Protein AF-A0A9P0NZU6-F1 (afdb_monomer)

pLDDT: mean 74.55, std 19.95, range [34.19, 94.5]

Nearest PDB structures (foldseek):
  3wkt-assembly2_D  TM=2.109E-01  e=1.515E+00  Rattus norvegicus
  2q5t-assembly1_A  TM=2.692E-01  e=4.542E+00  Vibrio cholerae
  1ni6-assembly3_C  TM=1.864E-01  e=2.495E+00  Homo sapiens
  5xah-assembly1_A  TM=1.839E-01  e=9.138E+00  Homo sapiens

Secondary structure (DSSP, 8-state):
--------------PPP--HHHHHHHHHHHHHHHHHHSHHHHT---HHHHHHHHHHHHHHHHHHHHSPPPPHHHHHHHHHSTTS---HHHHHHHHHHHHHHHHHHHHHHHHHHHHHHHHHH--TT--SSSSSTTHHHHS-TTSHHHHHHHHHHHHHTT--HHHHHHHHHHHHHHHHHHHHHHHHHTT-------------S---HHHHHHHHHHHT-----

Radius of gyration: 20.52 Å; Cα contacts (8 Å, |Δi|>4): 138; chains: 1; bounding box: 82×53×43 Å

Sequence (221 aa):
MAANKEVRTPKKPQAETITPHKLSVTILIRNYCMYRESDEYKNIEDKALCCKHRRDMCVLILRLLQSPDLSLSKLQDLLTSSKYVIPSEVVESLDKDLHDLYSGGIGFLLDIVESLEKIMAVPDSSLNESKSLMIGSVFAKTSIVGHYIRRFAVYFDKLTFSEMTAVYENFQKYYEQWQKNFIKHGKTQEKDMDVWADNKETWSRRQAELFIATQDHPVTN

InterPro domains:
  IPR037679 Anaphase-promoting complex subunit 5 [PTHR12830] (1-215)
  IPR048968 Anaphase-promoting complex subunit 5, N-terminal domain [PF21371] (18-180)

Organism: Acanthoscelides obtectus (NCBI:txid200917)

Foldseek 3Di:
DDDDDPPPDPPDPPAQADALQNLLLLLLLLLVLVVCLDPVVVPPPPPVLNVQQLVLVVVLSVCSVQDFRDFVVVVLCSQPDPSGSHDPSSSVSSVVLLVCCLVVDLVSVVVSLVSLVVLLVLDPPVPPDDRRPRSCPSAVCPRPVVVSSVSVSVSQVPDDPVSSVVNSVSNNVSVVVVVVVVVVCVPDDDDDPDCPPDDDPTGGPSNVVVVVVVVVDDDDD

Mean predicted aligned error: 13.18 Å

Solvent-accessible surface area (backbone atoms only — not comparable to full-atom values): 13395 Å² total; per-residue (Å²): 140,83,85,82,78,80,80,78,73,79,79,71,79,80,74,81,78,78,42,50,44,57,50,52,53,50,49,41,52,50,39,46,54,54,44,64,71,33,68,71,55,70,64,52,81,55,60,67,58,54,51,44,34,53,51,35,47,52,53,49,51,54,47,60,74,60,45,64,72,56,55,60,56,61,51,49,50,56,60,70,31,93,88,38,59,60,63,64,67,42,54,53,50,36,57,47,51,54,50,47,35,67,73,54,39,71,63,41,52,51,53,53,51,54,52,51,51,57,66,66,64,63,67,83,81,51,80,67,78,98,77,55,70,58,68,57,57,77,39,38,73,85,32,74,65,29,44,47,54,53,48,51,52,60,49,56,75,67,47,48,72,70,54,48,51,50,39,49,54,49,30,47,54,49,51,52,51,33,55,56,48,54,68,56,50,79,74,61,85,88,75,89,90,84,79,90,83,82,80,93,84,60,68,52,70,68,41,48,51,50,50,51,62,62,63,73,64,72,80,93,123

Structure (mmCIF, N/CA/C/O backbone):
data_AF-A0A9P0NZU6-F1
#
_entry.id   AF-A0A9P0NZU6-F1
#
loop_
_atom_site.group_PDB
_atom_site.id
_atom_site.type_symbol
_atom_site.label_atom_id
_atom_site.label_alt_id
_atom_site.label_comp_id
_atom_site.label_asym_id
_atom_site.label_entity_id
_atom_site.label_seq_id
_atom_site.pdbx_PDB_ins_code
_atom_site.Cartn_x
_atom_site.Cartn_y
_atom_site.Cartn_z
_atom_site.occupancy
_atom_site.B_iso_or_equiv
_atom_site.auth_seq_id
_atom_site.auth_comp_id
_atom_site.auth_asym_id
_atom_site.auth_atom_id
_atom_site.pdbx_PDB_model_num
ATOM 1 N N . MET A 1 1 ? -60.846 -4.820 1.134 1.00 37.56 1 MET A N 1
ATOM 2 C CA . MET A 1 1 ? -59.743 -5.252 0.248 1.00 37.56 1 MET A CA 1
ATOM 3 C C . MET A 1 1 ? -58.605 -4.255 0.406 1.00 37.56 1 MET A C 1
ATOM 5 O O . MET A 1 1 ? -58.711 -3.155 -0.113 1.00 37.56 1 MET A O 1
ATOM 9 N N . ALA A 1 2 ? -57.593 -4.574 1.214 1.00 34.19 2 ALA A N 1
ATOM 10 C CA . ALA A 1 2 ? -56.461 -3.683 1.474 1.00 34.19 2 ALA A CA 1
ATOM 11 C C . ALA A 1 2 ? -55.226 -4.197 0.722 1.00 34.19 2 ALA A C 1
ATOM 13 O O . ALA A 1 2 ? -54.834 -5.350 0.884 1.00 34.19 2 ALA A O 1
ATOM 14 N N . ALA A 1 3 ? -54.663 -3.339 -0.129 1.00 40.31 3 ALA A N 1
ATOM 15 C CA . ALA A 1 3 ? -53.458 -3.592 -0.903 1.00 40.31 3 ALA A CA 1
ATOM 16 C C . ALA A 1 3 ? -52.225 -3.541 0.010 1.00 40.31 3 ALA A C 1
ATOM 18 O O . ALA A 1 3 ? -51.945 -2.511 0.624 1.00 40.31 3 ALA A O 1
ATOM 19 N N . ASN A 1 4 ? -51.484 -4.646 0.085 1.00 37.56 4 ASN A N 1
ATOM 20 C CA . ASN A 1 4 ? -50.236 -4.720 0.831 1.00 37.56 4 ASN A CA 1
ATOM 21 C C . ASN A 1 4 ? -49.103 -4.187 -0.063 1.00 37.56 4 ASN A C 1
ATOM 23 O O . ASN A 1 4 ? -48.705 -4.836 -1.029 1.00 37.56 4 ASN A O 1
ATOM 27 N N . LYS A 1 5 ? -48.628 -2.966 0.210 1.00 41.22 5 LYS A N 1
ATOM 28 C CA . LYS A 1 5 ? -47.421 -2.414 -0.418 1.00 41.22 5 LYS A CA 1
ATOM 29 C C . LYS A 1 5 ? -46.208 -3.095 0.208 1.00 41.22 5 LYS A C 1
ATOM 31 O O . LYS A 1 5 ? -45.837 -2.777 1.334 1.00 41.22 5 LYS A O 1
ATOM 36 N N . GLU A 1 6 ? -45.575 -3.999 -0.532 1.00 39.78 6 GLU A N 1
ATOM 37 C CA . GLU A 1 6 ? -44.243 -4.490 -0.193 1.00 39.78 6 GLU A CA 1
ATOM 38 C C . GLU A 1 6 ? -43.251 -3.320 -0.200 1.00 39.78 6 GLU A C 1
ATOM 40 O O . GLU A 1 6 ? -42.926 -2.736 -1.239 1.00 39.78 6 GLU A O 1
ATOM 45 N N . VAL A 1 7 ? -42.778 -2.961 0.990 1.00 40.00 7 VAL A N 1
ATOM 46 C CA . VAL A 1 7 ? -41.671 -2.030 1.183 1.00 40.00 7 VAL A CA 1
ATOM 47 C C . VAL A 1 7 ? -40.407 -2.718 0.671 1.00 40.00 7 VAL A C 1
ATOM 49 O O . VAL A 1 7 ? -39.784 -3.513 1.371 1.00 40.00 7 VAL A O 1
ATOM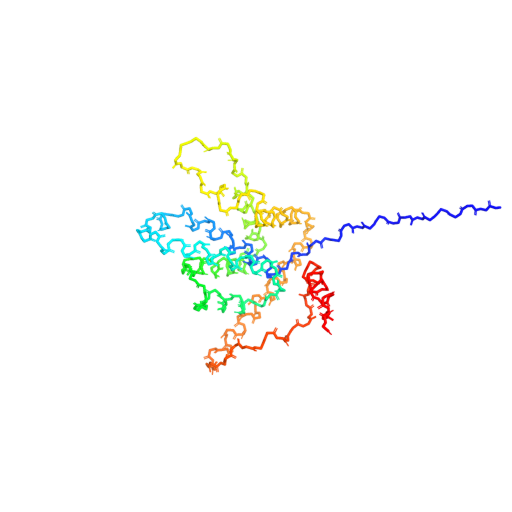 52 N N . ARG A 1 8 ? -40.019 -2.421 -0.574 1.00 38.28 8 ARG A N 1
ATOM 53 C CA . ARG A 1 8 ? -38.679 -2.730 -1.080 1.00 38.28 8 ARG A CA 1
ATOM 54 C C . ARG A 1 8 ? -37.678 -1.899 -0.286 1.00 38.28 8 ARG A C 1
ATOM 56 O O . ARG A 1 8 ? -37.471 -0.723 -0.577 1.00 38.28 8 ARG A O 1
ATOM 63 N N . THR A 1 9 ? -37.063 -2.501 0.723 1.00 34.84 9 THR A N 1
ATOM 64 C CA . THR A 1 9 ? -35.889 -1.918 1.364 1.00 34.84 9 THR A CA 1
ATOM 65 C C . THR A 1 9 ? -34.769 -1.831 0.320 1.00 34.84 9 THR A C 1
ATOM 67 O O . THR A 1 9 ? -34.458 -2.827 -0.344 1.00 34.84 9 THR A O 1
ATOM 70 N N . PRO A 1 10 ? -34.168 -0.649 0.100 1.00 35.81 10 PRO A N 1
ATOM 71 C CA . PRO A 1 10 ? -33.044 -0.531 -0.810 1.00 35.81 10 PRO A CA 1
ATOM 72 C C . PRO A 1 10 ? -31.887 -1.344 -0.226 1.00 35.81 10 PRO A C 1
ATOM 74 O O . PRO A 1 10 ? -31.399 -1.053 0.867 1.00 35.81 10 PRO A O 1
ATOM 77 N N . LYS A 1 11 ? -31.459 -2.387 -0.946 1.00 34.25 11 LYS A N 1
ATOM 78 C CA . LYS A 1 11 ? -30.212 -3.101 -0.661 1.00 34.25 11 LYS A CA 1
ATOM 79 C C . LYS A 1 11 ? -29.095 -2.059 -0.661 1.00 34.25 11 LYS A C 1
ATOM 81 O O . LYS A 1 11 ? -28.701 -1.593 -1.729 1.00 34.25 11 LYS A O 1
ATOM 86 N N . LYS A 1 12 ? -28.615 -1.661 0.525 1.00 38.38 12 LYS A N 1
ATOM 87 C CA . LYS A 1 12 ? -27.411 -0.833 0.641 1.00 38.38 12 LYS A CA 1
ATOM 88 C C . LYS A 1 12 ? -26.314 -1.535 -0.171 1.00 38.38 12 LYS A C 1
ATOM 90 O O . LYS A 1 12 ? -26.112 -2.735 0.045 1.00 38.38 12 LYS A O 1
ATOM 95 N N . PRO A 1 13 ? -25.649 -0.856 -1.121 1.00 39.44 13 PRO A N 1
ATOM 96 C CA . PRO A 1 13 ? -24.504 -1.437 -1.806 1.00 39.44 13 PRO A CA 1
ATOM 97 C C . PRO A 1 13 ? -23.497 -1.822 -0.724 1.00 39.44 13 PRO A C 1
ATOM 99 O O . PRO A 1 13 ? -23.039 -0.967 0.029 1.00 39.44 13 PRO A O 1
ATOM 102 N N . GLN A 1 14 ? -23.265 -3.125 -0.569 1.00 43.41 14 GLN A N 1
ATOM 103 C CA . GLN A 1 14 ? -22.422 -3.666 0.489 1.00 43.41 14 GLN A CA 1
ATOM 104 C C . GLN A 1 14 ? -21.024 -3.056 0.351 1.00 43.41 14 GLN A C 1
ATOM 106 O O . GLN A 1 14 ? -20.362 -3.248 -0.670 1.00 43.41 14 GLN A O 1
ATOM 111 N N . ALA A 1 15 ? -20.643 -2.248 1.339 1.00 50.38 15 ALA A N 1
ATOM 112 C CA . ALA A 1 15 ? -19.402 -1.495 1.342 1.00 50.38 15 ALA A CA 1
ATOM 113 C C . ALA A 1 15 ? -18.217 -2.462 1.343 1.00 50.38 15 ALA A C 1
ATOM 115 O O . ALA A 1 15 ? -18.186 -3.429 2.104 1.00 50.38 15 ALA A O 1
ATOM 116 N N . GLU A 1 16 ? -17.252 -2.219 0.463 1.00 61.00 16 GLU A N 1
ATOM 117 C CA . GLU A 1 16 ? -15.985 -2.923 0.526 1.00 61.00 16 GLU A CA 1
ATOM 118 C C . GLU A 1 16 ? -15.257 -2.441 1.783 1.00 61.00 16 GLU A C 1
ATOM 120 O O . GLU A 1 16 ? -14.978 -1.253 1.916 1.00 61.00 16 GLU A O 1
ATOM 125 N N . THR A 1 17 ? -15.019 -3.341 2.735 1.00 77.56 17 THR A N 1
ATOM 126 C CA . THR A 1 17 ? -14.364 -2.994 3.995 1.00 77.56 17 THR A CA 1
ATOM 127 C C . THR A 1 17 ? -12.868 -2.786 3.769 1.00 77.56 17 THR A C 1
ATOM 129 O O . THR A 1 17 ? -12.211 -3.572 3.073 1.00 77.56 17 THR A O 1
ATOM 132 N N . ILE A 1 18 ? -12.331 -1.708 4.346 1.00 86.75 18 ILE A N 1
ATOM 133 C CA . ILE A 1 18 ? -10.891 -1.453 4.393 1.00 86.75 18 ILE A CA 1
ATOM 134 C C . ILE A 1 18 ? -10.315 -2.333 5.494 1.00 86.75 18 ILE A C 1
ATOM 136 O O . ILE A 1 18 ? -10.598 -2.141 6.675 1.00 86.75 18 ILE A O 1
ATOM 140 N N . THR A 1 19 ? -9.546 -3.336 5.090 1.00 91.00 19 THR A N 1
ATOM 141 C CA . THR A 1 19 ? -8.877 -4.251 6.011 1.00 91.00 19 THR A CA 1
ATOM 142 C C . THR A 1 19 ? -7.421 -3.829 6.214 1.00 91.00 19 THR A C 1
ATOM 144 O O . THR A 1 19 ? -6.852 -3.167 5.340 1.00 91.00 19 THR A O 1
ATOM 147 N N . PRO A 1 20 ? -6.782 -4.217 7.333 1.00 92.25 20 PRO A N 1
ATOM 148 C CA . PRO A 1 20 ? -5.369 -3.919 7.574 1.00 92.25 20 PRO A CA 1
ATOM 149 C C . PRO A 1 20 ? -4.452 -4.409 6.452 1.00 92.25 20 PRO A C 1
ATOM 151 O O . PRO A 1 20 ? -3.549 -3.693 6.036 1.00 92.25 20 PRO A O 1
ATOM 154 N N . HIS A 1 21 ? -4.738 -5.593 5.901 1.00 92.88 21 HIS A N 1
ATOM 155 C CA . HIS A 1 21 ? -4.010 -6.129 4.757 1.00 92.88 21 HIS A CA 1
ATOM 156 C C . HIS A 1 21 ? -4.133 -5.220 3.528 1.00 92.88 21 HIS A C 1
ATOM 158 O O . HIS A 1 21 ? -3.124 -4.830 2.945 1.00 92.88 21 HIS A O 1
ATOM 164 N N . LYS A 1 22 ? -5.363 -4.832 3.160 1.00 91.88 22 LYS A N 1
ATOM 165 C CA . LYS A 1 22 ? -5.605 -3.917 2.035 1.00 91.88 22 LYS A CA 1
ATOM 166 C C . LYS A 1 22 ? -4.909 -2.578 2.233 1.00 91.88 22 LYS A C 1
ATOM 168 O O . LYS A 1 22 ? -4.352 -2.052 1.277 1.00 91.88 22 LYS A O 1
ATOM 173 N N . LEU A 1 23 ? -4.899 -2.055 3.459 1.00 92.94 23 LEU A N 1
ATOM 174 C CA . LEU A 1 23 ? -4.163 -0.842 3.804 1.00 92.94 23 LEU A CA 1
ATOM 175 C C . LEU A 1 23 ? -2.653 -1.017 3.572 1.00 92.94 23 LEU A C 1
ATOM 177 O O . LEU A 1 23 ? -2.061 -0.205 2.867 1.00 92.94 23 LEU A O 1
ATOM 181 N N . SER A 1 24 ? -2.045 -2.101 4.065 1.00 94.50 24 SER A N 1
ATOM 182 C CA . SER A 1 24 ? -0.624 -2.400 3.822 1.00 94.50 24 SER A CA 1
ATOM 183 C C . SER A 1 24 ? -0.297 -2.558 2.334 1.00 94.50 24 SER A C 1
ATOM 185 O O . SER A 1 24 ? 0.719 -2.045 1.873 1.00 94.50 24 SER A O 1
ATOM 187 N N . VAL A 1 25 ? -1.162 -3.218 1.556 1.00 93.38 25 VAL A N 1
ATOM 188 C CA . VAL A 1 25 ? -0.993 -3.346 0.097 1.00 93.38 25 VAL A CA 1
ATOM 189 C C . VAL A 1 25 ? -1.081 -1.982 -0.586 1.00 93.38 25 VAL A C 1
ATOM 191 O O . VAL A 1 25 ? -0.299 -1.692 -1.487 1.00 93.38 25 VAL A O 1
ATOM 194 N N . THR A 1 26 ? -1.995 -1.115 -0.153 1.00 92.12 26 THR A N 1
ATOM 195 C CA . THR A 1 26 ? -2.107 0.244 -0.689 1.00 92.12 26 THR A CA 1
ATOM 196 C C . THR A 1 26 ? -0.851 1.077 -0.390 1.00 92.12 26 THR A C 1
ATOM 198 O O . THR A 1 26 ? -0.359 1.760 -1.290 1.00 92.12 26 THR A O 1
ATOM 201 N N . ILE A 1 27 ? -0.285 0.974 0.819 1.00 93.19 27 ILE A N 1
ATOM 202 C CA . ILE A 1 27 ? 0.993 1.617 1.184 1.00 93.19 27 ILE A CA 1
ATOM 203 C C . ILE A 1 27 ? 2.139 1.067 0.322 1.00 93.19 27 ILE A C 1
ATOM 205 O O . ILE A 1 27 ? 2.920 1.837 -0.229 1.00 93.19 27 ILE A O 1
ATOM 209 N N . LEU A 1 28 ? 2.205 -0.250 0.108 1.00 93.44 28 LEU A N 1
ATOM 210 C CA . LEU A 1 28 ? 3.203 -0.860 -0.777 1.00 93.44 28 LEU A CA 1
ATOM 211 C C . LEU A 1 28 ? 3.122 -0.294 -2.204 1.00 93.44 28 LEU A C 1
ATOM 213 O O . LEU A 1 28 ? 4.143 0.047 -2.802 1.00 93.44 28 LEU A O 1
ATOM 217 N N . ILE A 1 29 ? 1.910 -0.178 -2.753 1.00 90.75 29 ILE A N 1
ATOM 218 C CA . ILE A 1 29 ? 1.700 0.373 -4.096 1.00 90.75 29 ILE A CA 1
ATOM 219 C C . ILE A 1 29 ? 2.158 1.836 -4.155 1.00 90.75 29 ILE A C 1
ATOM 221 O O . ILE A 1 29 ? 2.859 2.215 -5.093 1.00 90.75 29 ILE A O 1
ATOM 225 N N . ARG A 1 30 ? 1.803 2.643 -3.149 1.00 89.94 30 ARG A N 1
ATOM 226 C CA . ARG A 1 30 ? 2.266 4.032 -3.012 1.00 89.94 30 ARG A CA 1
ATOM 227 C C . ARG A 1 30 ? 3.790 4.116 -3.029 1.00 89.94 30 ARG A C 1
ATOM 229 O O . ARG A 1 30 ? 4.344 4.893 -3.804 1.00 89.94 30 ARG A O 1
ATOM 236 N N . ASN A 1 31 ? 4.454 3.306 -2.212 1.00 91.19 31 ASN A N 1
ATOM 237 C CA . ASN A 1 31 ? 5.906 3.350 -2.047 1.00 91.19 31 ASN A CA 1
ATOM 238 C C . ASN A 1 31 ? 6.621 2.937 -3.328 1.00 91.19 31 ASN A C 1
ATOM 240 O O . ASN A 1 31 ? 7.606 3.558 -3.713 1.00 91.19 31 ASN A O 1
ATOM 244 N N . TYR A 1 32 ? 6.069 1.967 -4.055 1.00 89.06 32 TYR A N 1
ATOM 245 C CA . TYR A 1 32 ? 6.571 1.613 -5.376 1.00 89.06 32 TYR A CA 1
ATOM 246 C C . TYR A 1 32 ? 6.414 2.744 -6.404 1.00 89.06 32 TYR A C 1
ATOM 248 O O . TYR A 1 32 ? 7.330 2.985 -7.192 1.00 89.06 32 TYR A O 1
ATOM 256 N N . CYS A 1 33 ? 5.281 3.455 -6.404 1.00 84.81 33 CYS A N 1
ATOM 257 C CA . CYS A 1 33 ? 5.087 4.614 -7.279 1.00 84.81 33 CYS A CA 1
ATOM 258 C C . CYS A 1 33 ? 6.127 5.706 -6.994 1.00 84.81 33 CYS A C 1
ATOM 260 O O . CYS A 1 33 ? 6.776 6.176 -7.927 1.00 84.81 33 CYS A O 1
ATOM 262 N N . MET A 1 34 ? 6.331 6.036 -5.716 1.00 85.56 34 MET A N 1
ATOM 263 C CA . MET A 1 34 ? 7.331 7.015 -5.275 1.00 85.56 34 MET A CA 1
ATOM 264 C C . MET A 1 34 ? 8.756 6.586 -5.633 1.00 85.56 34 MET A C 1
ATOM 266 O O . MET A 1 34 ? 9.504 7.370 -6.209 1.00 85.56 34 MET A O 1
ATOM 270 N N . TYR A 1 35 ? 9.115 5.324 -5.386 1.00 86.69 35 TYR A N 1
ATOM 271 C CA . TYR A 1 35 ? 10.417 4.773 -5.765 1.00 86.69 35 TYR A CA 1
ATOM 272 C C . TYR A 1 35 ? 10.665 4.86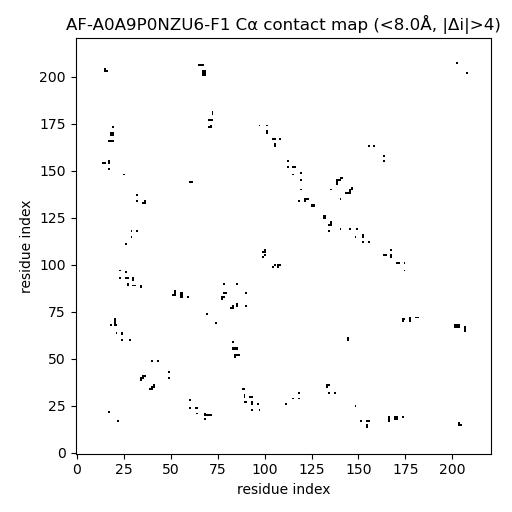3 -7.274 1.00 86.69 35 TYR A C 1
ATOM 274 O O . TYR A 1 35 ? 11.736 5.251 -7.715 1.00 86.69 35 TYR A O 1
ATOM 282 N N . ARG A 1 36 ? 9.661 4.584 -8.109 1.00 81.81 36 ARG A N 1
ATOM 283 C CA . ARG A 1 36 ? 9.823 4.675 -9.568 1.00 81.81 36 ARG A CA 1
ATOM 284 C C . ARG A 1 36 ? 10.052 6.110 -10.064 1.00 81.81 36 ARG A C 1
ATOM 286 O O . ARG A 1 36 ? 10.578 6.309 -11.162 1.00 81.81 36 ARG A O 1
ATOM 293 N N . GLU A 1 37 ? 9.622 7.102 -9.295 1.00 79.50 37 GLU A N 1
ATOM 294 C CA . GLU A 1 37 ? 9.884 8.518 -9.556 1.00 79.50 37 GLU A CA 1
ATOM 295 C C . GLU A 1 37 ? 11.203 9.008 -8.963 1.00 79.50 37 GLU A C 1
ATOM 297 O O . GLU A 1 37 ? 11.651 10.099 -9.334 1.00 79.50 37 GLU A O 1
ATOM 302 N N . SER A 1 38 ? 11.831 8.220 -8.091 1.00 82.81 38 SER A N 1
ATOM 303 C CA . SER A 1 38 ? 13.088 8.579 -7.458 1.00 82.81 38 SER A CA 1
ATOM 304 C C . SER A 1 38 ? 14.239 8.583 -8.460 1.00 82.81 38 SER A C 1
ATOM 306 O O . SER A 1 38 ? 14.185 7.983 -9.543 1.00 82.81 38 SER A O 1
ATOM 308 N N . ASP A 1 39 ? 15.295 9.310 -8.111 1.00 82.00 39 ASP A N 1
ATOM 309 C CA . ASP A 1 39 ? 16.493 9.352 -8.937 1.00 82.00 39 ASP A CA 1
ATOM 310 C C . ASP A 1 39 ? 17.256 8.025 -8.869 1.00 82.00 39 ASP A C 1
ATOM 312 O O . ASP A 1 39 ? 17.875 7.650 -9.864 1.00 82.00 39 ASP A O 1
ATOM 316 N N . GLU A 1 40 ? 17.134 7.253 -7.778 1.00 83.81 40 GLU A N 1
ATOM 317 C CA . GLU A 1 40 ? 17.724 5.911 -7.703 1.00 83.81 40 GLU A CA 1
ATOM 318 C C . GLU A 1 40 ? 17.192 5.014 -8.822 1.00 83.81 40 GLU A C 1
ATOM 320 O O . GLU A 1 40 ? 17.987 4.426 -9.552 1.00 83.81 40 GLU A O 1
ATOM 325 N N . TYR A 1 41 ? 15.870 4.968 -9.031 1.00 82.81 41 TYR A N 1
ATOM 326 C CA . TYR A 1 41 ? 15.279 4.136 -10.081 1.00 82.81 41 TYR A CA 1
ATOM 327 C C . TYR A 1 41 ? 15.649 4.608 -11.493 1.00 82.81 41 TYR A C 1
ATOM 329 O O . TYR A 1 41 ? 15.885 3.795 -12.390 1.00 82.81 41 TYR A O 1
ATOM 337 N N . LYS A 1 42 ? 15.709 5.927 -11.721 1.00 82.12 42 LYS A N 1
ATOM 338 C CA . LYS A 1 42 ? 16.068 6.492 -13.037 1.00 82.12 42 LYS A CA 1
ATOM 339 C C . LYS A 1 42 ? 17.533 6.263 -13.399 1.00 82.12 42 LYS A C 1
ATOM 341 O O . LYS A 1 42 ? 17.840 6.173 -14.586 1.00 82.12 42 LYS A O 1
ATOM 346 N N . ASN A 1 43 ? 18.405 6.166 -12.398 1.00 84.06 43 ASN A N 1
ATOM 347 C CA . ASN A 1 43 ? 19.843 5.976 -12.570 1.00 84.06 43 ASN A CA 1
ATOM 348 C C . ASN A 1 43 ? 20.253 4.499 -12.693 1.00 84.06 43 ASN A C 1
ATOM 350 O O . ASN A 1 43 ? 21.437 4.215 -12.854 1.00 84.06 43 ASN A O 1
ATOM 354 N N . ILE A 1 44 ? 19.309 3.550 -12.651 1.00 84.19 44 ILE A N 1
ATOM 355 C CA . ILE A 1 44 ? 19.615 2.134 -12.883 1.00 84.19 44 ILE A CA 1
ATOM 356 C C . ILE A 1 44 ? 20.058 1.941 -14.341 1.00 84.19 44 ILE A C 1
ATOM 358 O O . ILE A 1 44 ? 19.253 1.992 -15.27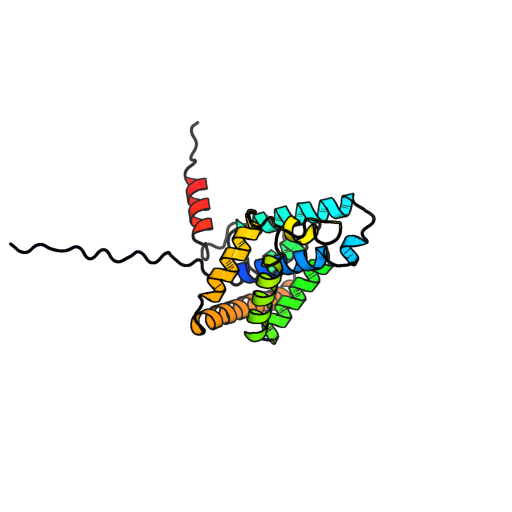5 1.00 84.19 44 ILE A O 1
ATOM 362 N N . GLU A 1 45 ? 21.349 1.668 -14.531 1.00 83.06 45 GLU A N 1
ATOM 363 C CA . GLU A 1 45 ? 21.944 1.411 -15.849 1.00 83.06 45 GLU A CA 1
ATOM 364 C C . GLU A 1 45 ? 21.448 0.087 -16.460 1.00 83.06 45 GLU A C 1
ATOM 366 O O . GLU A 1 45 ? 21.231 -0.014 -17.674 1.00 83.06 45 GLU A O 1
ATOM 371 N N . ASP A 1 46 ? 21.203 -0.925 -15.618 1.00 88.81 46 ASP A N 1
ATOM 372 C CA . ASP A 1 46 ? 20.688 -2.225 -16.046 1.00 88.81 46 ASP A CA 1
ATOM 373 C C . ASP A 1 46 ? 19.179 -2.169 -16.349 1.00 88.81 46 ASP A C 1
ATOM 375 O O . ASP A 1 46 ? 18.300 -2.414 -15.513 1.00 88.81 46 ASP A O 1
ATOM 379 N N . LYS A 1 47 ? 18.864 -1.911 -17.620 1.00 84.69 47 LYS A N 1
ATOM 380 C CA . LYS A 1 47 ? 17.487 -1.933 -18.134 1.00 84.69 47 LYS A CA 1
ATOM 381 C C . LYS A 1 47 ? 16.797 -3.290 -17.966 1.00 84.69 47 LYS A C 1
ATOM 383 O O . LYS A 1 47 ? 15.565 -3.324 -17.874 1.00 84.69 47 LYS A O 1
ATOM 388 N N . ALA A 1 48 ? 17.536 -4.399 -17.953 1.00 85.00 48 ALA A N 1
ATOM 389 C CA . ALA A 1 48 ? 16.956 -5.724 -17.760 1.00 85.00 48 ALA A CA 1
ATOM 390 C C . ALA A 1 48 ? 16.511 -5.910 -16.305 1.00 85.00 48 ALA A C 1
ATOM 392 O O . ALA A 1 48 ? 15.414 -6.426 -16.070 1.00 85.00 48 ALA A O 1
ATOM 393 N N . LEU A 1 49 ? 17.303 -5.427 -15.346 1.00 84.62 49 LEU A N 1
ATOM 394 C CA . LEU A 1 49 ? 16.940 -5.390 -13.930 1.00 84.62 49 LEU A CA 1
ATOM 395 C C . LEU A 1 49 ? 15.704 -4.511 -13.686 1.00 84.62 49 LEU A C 1
ATOM 397 O O . LEU A 1 49 ? 14.732 -4.982 -13.096 1.00 84.62 49 LEU A O 1
ATOM 401 N N . CYS A 1 50 ? 15.657 -3.304 -14.258 1.00 83.38 50 CYS A N 1
ATOM 402 C CA . CYS A 1 50 ? 14.466 -2.440 -14.226 1.00 83.38 50 CYS A CA 1
ATOM 403 C C . CYS A 1 50 ? 13.203 -3.138 -14.748 1.00 83.38 50 CYS A C 1
ATOM 405 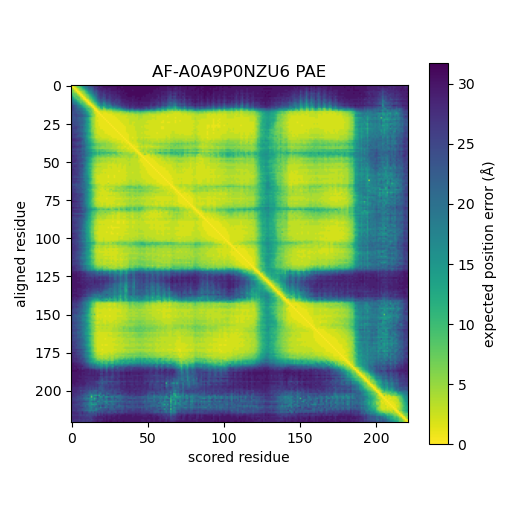O O . CYS A 1 50 ? 12.130 -3.069 -14.141 1.00 83.38 50 CYS A O 1
ATOM 407 N N . CYS A 1 51 ? 13.312 -3.835 -15.883 1.00 82.25 51 CYS A N 1
ATOM 408 C CA . CYS A 1 51 ? 12.191 -4.586 -16.444 1.00 82.25 51 CYS A CA 1
ATOM 409 C C . CYS A 1 51 ? 11.737 -5.727 -15.522 1.00 82.25 51 CYS A C 1
ATOM 411 O O . CYS A 1 51 ? 10.529 -5.946 -15.400 1.00 82.25 51 CYS A O 1
ATOM 413 N N . LYS A 1 52 ? 12.675 -6.430 -14.871 1.00 87.38 52 LYS A N 1
ATOM 414 C CA . LYS A 1 52 ? 12.372 -7.483 -13.889 1.00 87.38 52 LYS A CA 1
ATOM 415 C C . LYS A 1 52 ? 11.659 -6.912 -12.667 1.00 87.38 52 LYS A C 1
ATOM 417 O O . LYS A 1 52 ? 10.569 -7.386 -12.370 1.00 87.38 52 LYS A O 1
ATOM 422 N N . HIS A 1 53 ? 12.189 -5.851 -12.053 1.00 87.56 53 HIS A N 1
ATOM 423 C CA . HIS A 1 53 ? 11.545 -5.173 -10.923 1.00 87.56 53 HIS A CA 1
ATOM 424 C C . HIS A 1 53 ? 10.110 -4.768 -11.247 1.00 87.56 53 HIS A C 1
ATOM 426 O O . HIS A 1 53 ? 9.190 -5.082 -10.497 1.00 87.56 53 HIS A O 1
ATOM 432 N N . ARG A 1 54 ? 9.892 -4.129 -12.404 1.00 85.25 54 ARG A N 1
ATOM 433 C CA . ARG A 1 54 ? 8.550 -3.721 -12.837 1.00 85.25 54 ARG A CA 1
ATOM 434 C C . ARG A 1 54 ? 7.614 -4.909 -13.007 1.00 85.25 54 ARG A C 1
ATOM 436 O O . ARG A 1 54 ? 6.495 -4.884 -12.506 1.00 85.25 54 ARG A O 1
ATOM 443 N N . ARG A 1 55 ? 8.049 -5.938 -13.734 1.00 86.44 55 ARG A N 1
ATOM 444 C CA . ARG A 1 55 ? 7.224 -7.120 -13.999 1.00 86.44 55 ARG A CA 1
ATOM 445 C C . ARG A 1 55 ? 6.858 -7.831 -12.700 1.00 86.44 55 ARG A C 1
ATOM 447 O O . ARG A 1 55 ? 5.684 -8.117 -12.483 1.00 86.44 55 ARG A O 1
ATOM 454 N N . ASP A 1 56 ? 7.845 -8.099 -11.857 1.00 88.75 56 ASP A N 1
ATOM 455 C CA . ASP A 1 56 ? 7.665 -8.888 -10.645 1.00 88.75 56 ASP A CA 1
ATOM 456 C C . ASP A 1 56 ? 6.809 -8.122 -9.623 1.00 88.75 56 ASP A C 1
ATOM 458 O O . ASP A 1 56 ? 5.895 -8.713 -9.049 1.00 88.75 56 ASP A O 1
ATOM 462 N N . MET A 1 57 ? 6.986 -6.798 -9.503 1.00 89.38 57 MET A N 1
ATOM 463 C CA . MET A 1 57 ? 6.103 -5.939 -8.701 1.00 89.38 57 MET A CA 1
ATOM 464 C C . MET A 1 57 ? 4.665 -5.936 -9.208 1.00 89.38 57 MET A C 1
ATOM 466 O O . MET A 1 57 ? 3.737 -6.107 -8.419 1.00 89.38 57 MET A O 1
ATOM 470 N N . CYS A 1 58 ? 4.443 -5.784 -10.517 1.00 86.50 58 CYS A N 1
ATOM 471 C CA . CYS A 1 58 ? 3.090 -5.827 -11.070 1.00 86.50 58 CYS A CA 1
ATOM 472 C C . CYS A 1 58 ? 2.415 -7.180 -10.806 1.00 86.50 58 CYS A C 1
ATOM 474 O O . CYS A 1 58 ? 1.256 -7.212 -10.397 1.00 86.50 58 CYS A O 1
ATOM 476 N N . VAL A 1 59 ? 3.127 -8.295 -11.003 1.00 88.19 59 VAL A N 1
ATOM 477 C CA . VAL A 1 59 ? 2.593 -9.640 -10.731 1.00 88.19 59 VAL A CA 1
ATOM 478 C C . VAL A 1 59 ? 2.295 -9.820 -9.243 1.00 88.19 59 VAL A C 1
ATOM 480 O O . VAL A 1 59 ? 1.240 -10.356 -8.899 1.00 88.19 59 VAL A O 1
ATOM 483 N N . LEU A 1 60 ? 3.184 -9.360 -8.360 1.00 91.00 60 LEU A N 1
ATOM 484 C CA . LEU A 1 60 ? 2.981 -9.425 -6.917 1.00 91.00 60 LEU A CA 1
ATOM 485 C C . LEU A 1 60 ? 1.750 -8.618 -6.489 1.00 91.00 60 LEU A C 1
ATOM 487 O O . LEU A 1 60 ? 0.882 -9.163 -5.815 1.00 91.00 60 LEU A O 1
ATOM 491 N N . ILE A 1 61 ? 1.624 -7.362 -6.929 1.00 90.19 61 ILE A N 1
ATOM 492 C CA . ILE A 1 61 ? 0.472 -6.504 -6.611 1.00 90.19 61 ILE A CA 1
ATOM 493 C C . ILE A 1 61 ? -0.826 -7.146 -7.099 1.00 90.19 61 ILE A C 1
ATOM 495 O O . ILE A 1 61 ? -1.782 -7.246 -6.336 1.00 90.19 61 ILE A O 1
ATOM 499 N N . LEU A 1 62 ? -0.871 -7.631 -8.343 1.00 88.44 62 LEU A N 1
ATOM 500 C CA . LEU A 1 62 ? -2.060 -8.307 -8.874 1.00 88.44 62 LEU A CA 1
ATOM 501 C C . LEU A 1 62 ? -2.444 -9.522 -8.033 1.00 88.44 62 LEU A C 1
ATOM 503 O O . LEU A 1 62 ? -3.622 -9.710 -7.731 1.00 88.44 62 LEU A O 1
ATOM 507 N N . ARG A 1 63 ? -1.450 -10.313 -7.621 1.00 89.44 63 ARG A N 1
ATOM 508 C CA . ARG A 1 63 ? -1.667 -11.467 -6.753 1.00 89.44 63 ARG A CA 1
ATOM 509 C C . ARG A 1 63 ? -2.225 -11.043 -5.399 1.00 89.44 63 ARG A C 1
ATOM 511 O O . ARG A 1 63 ? -3.208 -11.634 -4.978 1.00 89.44 63 ARG A O 1
ATOM 518 N N . LEU A 1 64 ? -1.652 -10.021 -4.765 1.00 90.31 64 LEU A N 1
ATOM 519 C CA . LEU A 1 64 ? -2.097 -9.501 -3.466 1.00 90.31 64 LEU A CA 1
ATOM 520 C C . LEU A 1 64 ? -3.526 -8.942 -3.521 1.00 90.31 64 LEU A C 1
ATOM 522 O O . LEU A 1 64 ? -4.315 -9.172 -2.612 1.00 90.31 64 LEU A O 1
ATOM 526 N N . LEU A 1 65 ? -3.891 -8.264 -4.613 1.00 87.56 65 LEU A N 1
ATOM 527 C CA . LEU A 1 65 ? -5.245 -7.736 -4.810 1.00 87.56 65 LEU A CA 1
ATOM 528 C C . LEU A 1 65 ? -6.303 -8.831 -5.011 1.00 87.56 65 LEU A C 1
ATOM 530 O O . LEU A 1 65 ? -7.481 -8.602 -4.732 1.00 87.56 65 LEU A O 1
ATOM 534 N N . GLN A 1 66 ? -5.906 -9.992 -5.535 1.00 85.69 66 GLN A N 1
ATOM 535 C CA . GLN A 1 66 ? -6.804 -11.115 -5.827 1.00 85.69 66 GLN A CA 1
ATOM 536 C C . GLN A 1 66 ? -6.811 -12.183 -4.723 1.00 85.69 66 GLN A C 1
ATOM 538 O O . GLN A 1 66 ? -7.799 -12.901 -4.579 1.00 85.69 66 GLN A O 1
ATOM 543 N N . SER A 1 67 ? -5.732 -12.303 -3.946 1.00 84.12 67 SER A N 1
ATOM 544 C CA . SER A 1 67 ? -5.601 -13.264 -2.848 1.00 84.12 67 SER A CA 1
ATOM 545 C C . SER A 1 67 ? -6.399 -12.841 -1.618 1.00 84.12 67 SER A C 1
ATOM 547 O O . SER A 1 67 ? -6.574 -11.639 -1.433 1.00 84.12 67 SER A O 1
ATOM 549 N N . PRO A 1 68 ? -6.844 -13.783 -0.759 1.00 87.62 68 PRO A N 1
ATOM 550 C CA . PRO A 1 68 ? -7.412 -13.467 0.553 1.00 87.62 68 PRO A CA 1
ATOM 551 C C . PRO A 1 68 ? -6.445 -12.653 1.415 1.00 87.62 68 PRO A C 1
ATOM 553 O O . PRO A 1 68 ? -5.233 -12.690 1.203 1.00 87.62 68 PRO A O 1
ATOM 556 N N . ASP A 1 69 ? -6.995 -11.952 2.404 1.00 89.88 69 ASP A N 1
ATOM 557 C CA . ASP A 1 69 ? -6.208 -11.122 3.310 1.00 89.88 69 ASP A CA 1
ATOM 558 C C . ASP A 1 69 ? -5.142 -11.953 4.036 1.00 89.88 69 ASP A C 1
ATOM 560 O O . ASP A 1 69 ? -5.423 -12.994 4.638 1.00 89.88 69 ASP A O 1
ATOM 564 N N . LEU A 1 70 ? -3.897 -11.485 3.964 1.00 89.25 70 LEU A N 1
ATOM 565 C CA . LEU A 1 70 ? -2.739 -12.145 4.560 1.00 89.25 70 LEU A CA 1
ATOM 566 C C . LEU A 1 70 ? -2.358 -11.479 5.878 1.00 89.25 70 LEU A C 1
ATOM 568 O O . LEU A 1 70 ? -2.573 -10.283 6.048 1.00 89.25 70 LEU A O 1
ATOM 572 N N . SER A 1 71 ? -1.724 -12.238 6.776 1.00 91.25 71 SER A N 1
ATOM 573 C CA . SER A 1 71 ? -1.011 -11.661 7.918 1.00 91.25 71 SER A CA 1
ATOM 574 C C . SER A 1 71 ? 0.210 -10.870 7.445 1.00 91.25 71 SER A C 1
ATOM 576 O O . SER A 1 71 ? 0.808 -11.196 6.417 1.00 91.25 71 SER A O 1
ATOM 578 N N . LEU A 1 72 ? 0.638 -9.875 8.227 1.00 90.12 72 LEU A N 1
ATOM 579 C CA . LEU A 1 72 ? 1.793 -9.050 7.862 1.00 90.12 72 LEU A CA 1
ATOM 580 C C . LEU A 1 72 ? 3.082 -9.877 7.753 1.00 90.12 72 LEU A C 1
ATOM 582 O O . LEU A 1 72 ? 3.906 -9.595 6.895 1.00 90.12 72 LEU A O 1
ATOM 586 N N . SER A 1 73 ? 3.207 -10.952 8.541 1.00 88.12 73 SER A N 1
ATOM 587 C CA . SER A 1 73 ? 4.324 -11.899 8.425 1.00 88.12 73 SER A CA 1
ATOM 588 C C . SER A 1 73 ? 4.389 -12.528 7.036 1.00 88.12 73 SER A C 1
ATOM 590 O O . SER A 1 73 ? 5.407 -12.431 6.371 1.00 88.12 73 SER A O 1
ATOM 592 N N . LYS A 1 74 ? 3.267 -13.068 6.544 1.00 88.75 74 LYS A N 1
ATOM 593 C CA . LYS A 1 74 ? 3.191 -13.670 5.209 1.00 88.75 74 LYS A CA 1
ATOM 594 C C . LYS A 1 74 ? 3.420 -12.637 4.106 1.00 88.75 74 LYS A C 1
ATOM 596 O O . LYS A 1 74 ? 3.980 -12.972 3.068 1.00 88.75 74 LYS A O 1
ATOM 601 N N . LEU A 1 75 ? 2.973 -11.395 4.309 1.00 90.38 75 LEU A N 1
ATOM 602 C CA . LEU A 1 75 ? 3.233 -10.307 3.368 1.00 90.38 75 LEU A CA 1
ATOM 603 C C . LEU A 1 75 ? 4.736 -9.995 3.284 1.00 90.38 75 LEU A C 1
ATOM 605 O O . LEU A 1 75 ? 5.265 -9.912 2.179 1.00 90.38 75 LEU A O 1
ATOM 609 N N . GLN A 1 76 ? 5.426 -9.883 4.421 1.00 89.00 76 GLN A N 1
ATOM 610 C CA . GLN A 1 76 ? 6.878 -9.679 4.455 1.00 89.00 76 GLN A CA 1
ATOM 611 C C . GLN A 1 76 ? 7.651 -10.878 3.903 1.00 89.00 76 GLN A C 1
ATOM 613 O O . GLN A 1 76 ? 8.583 -10.687 3.123 1.00 89.00 76 GLN A O 1
ATOM 618 N N . ASP A 1 77 ? 7.232 -12.105 4.217 1.00 88.81 77 ASP A N 1
ATOM 619 C CA . ASP A 1 77 ? 7.836 -13.319 3.659 1.00 88.81 77 ASP A CA 1
ATOM 620 C C . ASP A 1 77 ? 7.733 -13.322 2.125 1.00 88.81 77 ASP A C 1
ATOM 622 O O . ASP A 1 77 ? 8.680 -13.677 1.432 1.00 88.81 77 ASP A O 1
ATOM 626 N N . LEU A 1 78 ? 6.605 -12.873 1.557 1.00 88.56 78 LEU A N 1
ATOM 627 C CA . LEU A 1 78 ? 6.444 -12.748 0.104 1.00 88.56 78 LEU A CA 1
ATOM 628 C C . LEU A 1 78 ? 7.354 -11.674 -0.501 1.00 88.56 78 LEU A C 1
ATOM 630 O O . LEU A 1 78 ? 7.905 -11.902 -1.579 1.00 88.56 78 LEU A O 1
ATOM 634 N N . LEU A 1 79 ? 7.504 -10.533 0.175 1.00 87.81 79 LEU A N 1
ATOM 635 C CA . LEU A 1 79 ? 8.352 -9.422 -0.272 1.00 87.81 79 LEU A CA 1
ATOM 636 C C . LEU A 1 79 ? 9.846 -9.756 -0.217 1.00 87.81 79 LEU A C 1
ATOM 638 O O . LEU A 1 79 ? 10.602 -9.277 -1.056 1.00 87.81 79 LEU A O 1
ATOM 642 N N . THR A 1 80 ? 10.255 -10.590 0.739 1.00 85.56 80 THR A N 1
ATOM 643 C CA . THR A 1 80 ? 11.650 -11.019 0.939 1.00 85.56 80 THR A CA 1
ATOM 644 C C . THR A 1 80 ? 11.976 -12.360 0.276 1.00 85.56 80 THR A C 1
ATOM 646 O O . THR A 1 80 ? 13.143 -12.740 0.182 1.00 85.56 80 THR A O 1
ATOM 649 N N . SER A 1 81 ? 10.966 -13.087 -0.214 1.00 85.25 81 SER A N 1
ATOM 650 C CA . SER A 1 81 ? 11.169 -14.357 -0.913 1.00 85.25 81 SER A CA 1
ATOM 651 C C . SER A 1 81 ? 11.969 -14.187 -2.205 1.00 85.25 81 SER A C 1
ATOM 653 O O . SER A 1 81 ? 11.792 -13.230 -2.956 1.00 85.25 81 SER A O 1
ATOM 655 N N . SER A 1 82 ? 12.754 -15.206 -2.560 1.00 81.75 82 SER A N 1
ATOM 656 C CA . SER A 1 82 ? 13.480 -15.273 -3.839 1.00 81.75 82 SER A CA 1
ATOM 657 C C . SER A 1 82 ? 12.570 -15.366 -5.075 1.00 81.75 82 SER A C 1
ATOM 659 O O . SER A 1 82 ? 13.055 -15.367 -6.207 1.00 81.75 82 SER A O 1
ATOM 661 N N . LYS A 1 83 ? 11.247 -15.458 -4.880 1.00 84.88 83 LYS A N 1
ATOM 662 C CA . LYS A 1 83 ? 10.260 -15.608 -5.953 1.00 84.88 83 LYS A CA 1
ATOM 663 C C . LYS A 1 83 ? 10.075 -14.332 -6.773 1.00 84.88 83 LYS A C 1
ATOM 665 O O . LYS A 1 83 ? 9.748 -14.427 -7.956 1.00 84.88 83 LYS A O 1
ATOM 670 N N . TYR A 1 84 ? 10.236 -13.167 -6.153 1.00 87.75 84 TYR A N 1
ATOM 671 C CA . TYR A 1 84 ? 10.025 -11.873 -6.793 1.00 87.75 84 TYR A CA 1
ATOM 672 C C . TYR A 1 84 ? 11.251 -10.994 -6.581 1.00 87.75 84 TYR A C 1
ATOM 674 O O . TYR A 1 84 ? 11.742 -10.873 -5.463 1.00 87.75 84 TYR A O 1
ATOM 682 N N . VAL A 1 85 ? 11.739 -10.353 -7.642 1.00 88.62 85 VAL A N 1
ATOM 683 C CA . VAL A 1 85 ? 12.862 -9.417 -7.524 1.00 88.62 85 VAL A CA 1
ATOM 684 C C . VAL A 1 85 ? 12.321 -8.035 -7.157 1.00 88.62 85 VAL A C 1
ATOM 686 O O . VAL A 1 85 ? 12.046 -7.210 -8.033 1.00 88.62 85 VAL A O 1
ATOM 689 N N . ILE A 1 86 ? 12.138 -7.792 -5.860 1.00 89.69 86 ILE A N 1
ATOM 690 C CA . ILE A 1 86 ? 11.617 -6.527 -5.327 1.00 89.69 86 ILE A CA 1
ATOM 691 C C . ILE A 1 86 ? 12.779 -5.613 -4.901 1.00 89.69 86 ILE A C 1
ATOM 693 O O . ILE A 1 86 ? 13.704 -6.102 -4.256 1.00 89.69 86 ILE A O 1
ATOM 697 N N . PRO A 1 87 ? 12.767 -4.311 -5.252 1.00 88.56 87 PRO A N 1
ATOM 698 C CA . PRO A 1 87 ? 13.764 -3.362 -4.755 1.00 88.56 87 PRO A CA 1
ATOM 699 C C . PRO A 1 87 ? 13.736 -3.266 -3.225 1.00 88.56 87 PRO A C 1
ATOM 701 O O . PRO A 1 87 ? 12.660 -3.110 -2.638 1.00 88.56 87 PRO A O 1
ATOM 704 N N . SER A 1 88 ? 14.903 -3.336 -2.584 1.00 88.81 88 SER A N 1
ATOM 705 C CA . SER A 1 88 ? 15.040 -3.270 -1.121 1.00 88.81 88 SER A CA 1
ATOM 706 C C . SER A 1 88 ? 14.478 -1.975 -0.550 1.00 88.81 88 SER A C 1
ATOM 708 O O . SER A 1 88 ? 13.811 -1.995 0.479 1.00 88.81 88 SER A O 1
ATOM 710 N N . GLU A 1 89 ? 14.637 -0.867 -1.270 1.00 89.94 89 GLU A N 1
ATOM 711 C CA . GLU A 1 89 ? 14.181 0.461 -0.858 1.00 89.94 89 GLU A CA 1
ATOM 712 C C . GLU A 1 89 ? 12.659 0.508 -0.690 1.00 89.94 89 GLU A C 1
ATOM 714 O O . GLU A 1 89 ? 12.140 1.194 0.191 1.00 89.94 89 GLU A O 1
ATOM 719 N N . VAL A 1 90 ? 11.922 -0.244 -1.514 1.00 90.56 90 VAL A N 1
ATOM 720 C CA . VAL A 1 90 ? 10.456 -0.322 -1.436 1.00 90.56 90 VAL A CA 1
ATOM 721 C C . VAL A 1 90 ? 10.023 -1.108 -0.201 1.00 90.56 90 VAL A C 1
ATOM 723 O O . VAL A 1 90 ? 9.051 -0.725 0.452 1.00 90.56 90 VAL A O 1
ATOM 726 N N . VAL A 1 91 ? 10.738 -2.188 0.126 1.00 92.62 91 VAL A N 1
ATOM 727 C CA . VAL A 1 91 ? 10.461 -3.016 1.310 1.00 92.62 91 VAL A CA 1
ATOM 728 C C . VAL A 1 91 ? 10.780 -2.236 2.584 1.00 92.62 91 VAL A C 1
ATOM 730 O O . VAL A 1 91 ? 9.931 -2.138 3.465 1.00 92.62 91 VAL A O 1
ATOM 733 N N . GLU A 1 92 ? 11.942 -1.588 2.641 1.00 92.50 92 GLU A N 1
ATOM 734 C CA . GLU A 1 92 ? 12.345 -0.742 3.771 1.00 92.50 92 GLU A CA 1
ATOM 735 C C . GLU A 1 92 ? 11.388 0.438 3.974 1.00 92.50 92 GLU A C 1
ATOM 737 O O . GLU A 1 92 ? 10.992 0.738 5.102 1.00 92.50 92 GLU A O 1
ATOM 742 N N . SER A 1 93 ? 10.956 1.078 2.882 1.00 93.00 93 SER A N 1
ATOM 743 C CA . SER A 1 93 ? 9.966 2.160 2.943 1.00 93.00 93 SER A CA 1
ATOM 744 C C . SER A 1 93 ? 8.618 1.666 3.460 1.00 93.00 93 SER A C 1
ATOM 746 O O . SER A 1 93 ? 7.962 2.373 4.219 1.00 93.00 93 SER A O 1
ATOM 748 N N . LEU A 1 94 ? 8.189 0.459 3.070 1.00 93.88 94 LEU A N 1
ATOM 749 C CA . LEU A 1 94 ? 6.967 -0.144 3.602 1.00 93.88 94 LEU A CA 1
ATOM 750 C C . LEU A 1 94 ? 7.083 -0.379 5.109 1.00 93.88 94 LEU A C 1
ATOM 752 O O . LEU A 1 94 ? 6.186 0.020 5.845 1.00 93.88 94 LEU A O 1
ATOM 756 N N . ASP A 1 95 ? 8.163 -1.002 5.574 1.00 92.88 95 ASP A N 1
ATOM 757 C CA . ASP A 1 95 ? 8.341 -1.295 7.000 1.00 92.88 95 ASP A CA 1
ATOM 758 C C . ASP A 1 95 ? 8.388 -0.013 7.837 1.00 92.88 95 ASP A C 1
ATOM 760 O O . ASP A 1 95 ? 7.760 0.062 8.899 1.00 92.88 95 ASP A O 1
ATOM 764 N N . LYS A 1 96 ? 9.056 1.025 7.322 1.00 93.75 96 LYS A N 1
ATOM 765 C CA . LYS A 1 96 ? 9.067 2.351 7.936 1.00 93.75 96 LYS A CA 1
ATOM 766 C C . LYS A 1 96 ? 7.669 2.963 7.989 1.00 93.75 96 LYS A C 1
ATOM 768 O O . LYS A 1 96 ? 7.235 3.348 9.067 1.00 93.75 96 LYS A O 1
ATOM 773 N N . ASP A 1 97 ? 6.941 3.004 6.875 1.00 93.75 97 ASP A N 1
ATOM 774 C CA . ASP A 1 97 ? 5.596 3.592 6.839 1.00 93.75 97 ASP A CA 1
ATOM 775 C C . ASP A 1 97 ? 4.608 2.835 7.739 1.00 93.75 97 ASP A C 1
ATOM 777 O O . ASP A 1 97 ? 3.722 3.440 8.338 1.00 93.75 97 ASP A O 1
ATOM 781 N N . LEU A 1 98 ? 4.745 1.513 7.878 1.00 93.69 98 LEU A N 1
ATOM 782 C CA . LEU A 1 98 ? 3.923 0.729 8.805 1.00 93.69 98 LEU A CA 1
ATOM 783 C C . LEU A 1 98 ? 4.245 1.060 10.268 1.00 93.69 98 LEU A C 1
ATOM 785 O O . LEU A 1 98 ? 3.332 1.142 11.094 1.00 93.69 98 LEU A O 1
ATOM 789 N N . HIS A 1 99 ? 5.522 1.269 10.591 1.00 93.38 99 HIS A N 1
ATOM 790 C CA . HIS A 1 99 ? 5.946 1.709 11.917 1.00 93.38 99 HIS A CA 1
ATOM 791 C C . HIS A 1 99 ? 5.494 3.143 12.227 1.00 93.38 99 HIS A C 1
ATOM 793 O O . HIS A 1 99 ? 4.978 3.413 13.317 1.00 93.38 99 HIS A O 1
ATOM 799 N N . ASP A 1 100 ? 5.639 4.047 11.264 1.00 93.31 100 ASP A N 1
ATOM 800 C CA . ASP A 1 100 ? 5.223 5.445 11.364 1.00 93.31 100 ASP A CA 1
ATOM 801 C C . ASP A 1 100 ? 3.696 5.545 11.468 1.00 93.31 100 ASP A C 1
ATOM 803 O O . ASP A 1 100 ? 3.186 6.324 12.265 1.00 93.31 100 ASP A O 1
ATOM 807 N N . LEU A 1 101 ? 2.941 4.678 10.787 1.00 93.38 101 LEU A N 1
ATOM 808 C CA . LEU A 1 101 ? 1.491 4.578 10.964 1.00 93.38 101 LEU A CA 1
ATOM 809 C C . LEU A 1 101 ? 1.115 4.092 12.368 1.00 93.38 101 LEU A C 1
ATOM 811 O O . LEU A 1 101 ? 0.187 4.618 12.980 1.00 93.38 101 LEU A O 1
ATOM 815 N N . TYR A 1 102 ? 1.829 3.098 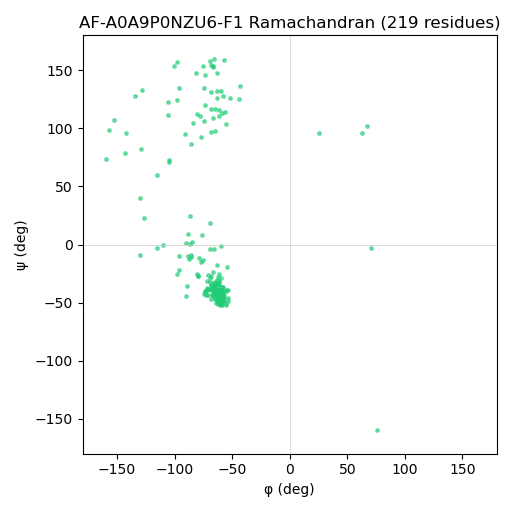12.897 1.00 93.12 102 TYR A N 1
ATOM 816 C CA . TYR A 1 102 ? 1.579 2.582 14.244 1.00 93.12 102 TYR A CA 1
ATOM 817 C C . TYR A 1 102 ? 1.898 3.612 15.342 1.00 93.12 102 TYR A C 1
ATOM 819 O O . TYR A 1 102 ? 1.195 3.672 16.352 1.00 93.12 102 TYR A O 1
ATOM 827 N N . SER A 1 103 ? 2.946 4.417 15.160 1.00 91.88 103 SER A N 1
ATOM 828 C CA . SER A 1 103 ? 3.394 5.418 16.138 1.00 91.88 103 SER A CA 1
ATOM 829 C C . SER A 1 103 ? 2.723 6.788 15.972 1.00 91.88 103 SER A C 1
ATOM 831 O O . SER A 1 103 ? 2.423 7.449 16.966 1.00 91.88 103 SER A O 1
ATOM 833 N N . GLY A 1 104 ? 2.458 7.202 14.734 1.00 86.25 104 GLY A N 1
ATOM 834 C CA . GLY A 1 104 ? 1.889 8.496 14.347 1.00 86.25 104 GLY A CA 1
ATOM 835 C C . GLY A 1 104 ? 0.361 8.557 14.373 1.00 86.25 104 GLY A C 1
ATOM 836 O O . GLY A 1 104 ? -0.218 9.643 14.298 1.00 86.25 104 GLY A O 1
ATOM 837 N N . GLY A 1 105 ? -0.320 7.422 14.526 1.00 89.12 105 GLY A N 1
ATOM 838 C CA . GLY A 1 105 ? -1.763 7.394 14.735 1.00 89.12 105 GLY A CA 1
ATOM 839 C C . GLY A 1 105 ? -2.598 7.661 13.483 1.00 89.12 105 GLY A C 1
ATOM 840 O O . GLY A 1 105 ? -2.146 7.546 12.345 1.00 89.12 105 GLY A O 1
ATOM 841 N N . ILE A 1 106 ? -3.858 8.051 13.705 1.00 89.88 106 ILE A N 1
ATOM 842 C CA . ILE A 1 106 ? -4.826 8.334 12.631 1.00 89.88 106 ILE A CA 1
ATOM 843 C C . ILE A 1 106 ? -4.371 9.509 11.746 1.00 89.88 106 ILE A C 1
ATOM 845 O O . ILE A 1 106 ? -4.698 9.531 10.566 1.00 89.88 106 ILE A O 1
ATOM 849 N N . GLY A 1 107 ? -3.584 10.456 12.274 1.00 89.31 107 GLY A N 1
ATOM 850 C CA . GLY A 1 107 ? -3.033 11.555 11.472 1.00 89.31 107 GLY A CA 1
ATOM 851 C C . GLY A 1 107 ? -2.194 11.041 10.300 1.00 89.31 107 GLY A C 1
ATOM 852 O O . GLY A 1 107 ? -2.463 11.382 9.155 1.00 89.31 107 GLY A O 1
ATOM 853 N N . PHE A 1 108 ? -1.280 10.105 10.570 1.00 90.75 108 PHE A N 1
ATOM 854 C CA . PHE A 1 108 ? -0.455 9.498 9.525 1.00 90.75 108 PHE A CA 1
ATOM 855 C C . PHE A 1 108 ? -1.285 8.681 8.519 1.00 90.75 108 PHE A C 1
ATOM 857 O O . PHE A 1 108 ? -0.976 8.645 7.330 1.00 90.75 108 PHE A O 1
ATOM 864 N N . LEU A 1 109 ? -2.382 8.057 8.967 1.00 89.75 109 LEU A N 1
ATOM 865 C CA . LEU A 1 109 ? -3.322 7.370 8.074 1.00 89.75 109 LEU A CA 1
ATOM 866 C C . LEU A 1 109 ? -3.952 8.334 7.059 1.00 89.75 109 LEU A C 1
ATOM 868 O O . LEU A 1 109 ? -4.065 7.993 5.881 1.00 89.75 109 LEU A O 1
ATOM 872 N N . LEU A 1 110 ? -4.356 9.523 7.512 1.00 90.50 110 LEU A N 1
ATOM 873 C CA . LEU A 1 110 ? -4.904 10.568 6.647 1.00 90.50 110 LEU A CA 1
ATOM 874 C C . LEU A 1 110 ? -3.852 11.072 5.655 1.00 90.50 110 LEU A C 1
ATOM 876 O O . LEU A 1 110 ? -4.149 11.168 4.465 1.00 90.50 110 LEU A O 1
ATOM 880 N N . ASP A 1 111 ? -2.618 11.289 6.113 1.00 90.69 111 ASP A N 1
ATOM 881 C CA . ASP A 1 111 ? -1.504 11.724 5.261 1.00 90.69 111 ASP A CA 1
ATOM 882 C C . ASP A 1 111 ? -1.199 10.698 4.152 1.00 90.69 111 ASP A C 1
ATOM 884 O O . ASP A 1 111 ? -0.964 11.058 2.991 1.00 90.69 111 ASP A O 1
ATOM 888 N N . ILE A 1 112 ? -1.252 9.397 4.476 1.00 88.31 112 ILE A N 1
ATOM 889 C CA . ILE A 1 112 ? -1.129 8.320 3.483 1.00 88.31 112 ILE A CA 1
ATOM 890 C C . ILE A 1 112 ? -2.235 8.446 2.435 1.00 88.31 112 ILE A C 1
ATOM 892 O O . ILE A 1 112 ? -1.941 8.395 1.239 1.00 88.31 112 ILE A O 1
ATOM 896 N N . VAL A 1 113 ? -3.493 8.617 2.843 1.00 87.56 113 VAL A N 1
ATOM 897 C CA . VAL A 1 113 ? -4.613 8.697 1.895 1.00 87.56 113 VAL A CA 1
ATOM 898 C C . VAL A 1 113 ? -4.519 9.939 1.018 1.00 87.56 113 VAL A C 1
ATOM 900 O O . VAL A 1 113 ? -4.613 9.815 -0.201 1.00 87.56 113 VAL A O 1
ATOM 903 N N . GLU A 1 114 ? -4.200 11.099 1.586 1.00 87.88 114 GLU A N 1
ATOM 904 C CA . GLU A 1 114 ? -3.989 12.328 0.814 1.00 87.88 114 GLU A CA 1
ATOM 905 C C . GLU A 1 114 ? -2.861 12.155 -0.219 1.00 87.88 114 GLU A C 1
ATOM 907 O O . GLU A 1 114 ? -2.958 12.587 -1.371 1.00 87.88 114 GLU A O 1
ATOM 912 N N . SER A 1 115 ? -1.776 11.472 0.156 1.00 85.69 115 SER A N 1
ATOM 913 C CA . SER A 1 115 ? -0.682 11.198 -0.779 1.00 85.69 115 SER A CA 1
ATOM 914 C C . SER A 1 115 ? -1.084 10.247 -1.916 1.00 85.69 115 SER A C 1
ATOM 916 O O . SER A 1 115 ? -0.623 10.420 -3.046 1.00 85.69 115 SER A O 1
ATOM 918 N N . LEU A 1 116 ? -1.987 9.292 -1.668 1.00 83.31 116 LEU A N 1
ATOM 919 C CA . LEU A 1 116 ? -2.552 8.433 -2.714 1.00 83.31 116 LEU A CA 1
ATOM 920 C C . LEU A 1 116 ? -3.401 9.241 -3.692 1.00 83.31 116 LEU A C 1
ATOM 922 O O . LEU A 1 116 ? -3.285 9.056 -4.904 1.00 83.31 116 LEU A O 1
ATOM 926 N N . GLU A 1 117 ? -4.223 10.159 -3.189 1.00 82.31 117 GLU A N 1
ATOM 927 C CA . GLU A 1 117 ? -5.025 11.041 -4.036 1.00 82.31 117 GLU A CA 1
ATOM 928 C C . GLU A 1 117 ? -4.150 11.919 -4.929 1.00 82.31 117 GLU A C 1
ATOM 930 O O . GLU A 1 117 ? -4.432 12.052 -6.122 1.00 82.31 117 GLU A O 1
ATOM 935 N N . LYS A 1 118 ? -3.037 12.444 -4.399 1.00 81.69 118 LYS A N 1
ATOM 936 C CA . LYS A 1 118 ? -2.046 13.207 -5.178 1.00 81.69 118 LYS A CA 1
ATOM 937 C C . LYS A 1 118 ? -1.451 12.378 -6.316 1.00 81.69 118 LYS A C 1
ATOM 939 O O . LYS A 1 118 ? -1.389 12.868 -7.442 1.00 81.69 118 LYS A O 1
ATOM 944 N N . ILE A 1 119 ? -1.091 11.117 -6.058 1.00 74.94 119 ILE A N 1
ATOM 945 C CA . ILE A 1 119 ? -0.601 10.185 -7.093 1.00 74.94 119 ILE A CA 1
ATOM 946 C C . ILE A 1 119 ? -1.665 9.975 -8.184 1.00 74.94 119 ILE A C 1
ATOM 948 O O . IL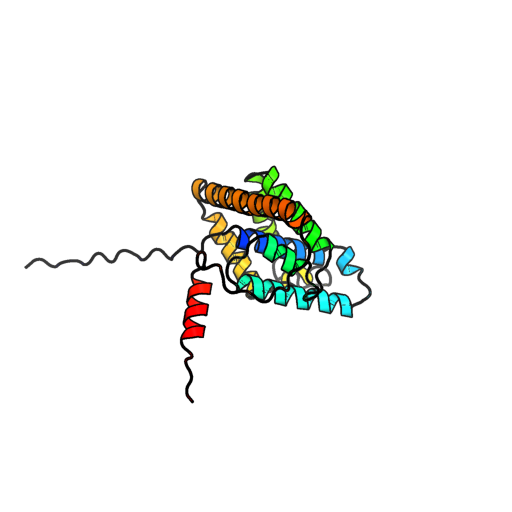E A 1 119 ? -1.345 9.889 -9.370 1.00 74.94 119 ILE A O 1
ATOM 952 N N . MET A 1 120 ? -2.944 9.931 -7.810 1.00 70.44 120 MET A N 1
ATOM 953 C CA . MET A 1 120 ? -4.060 9.730 -8.739 1.00 70.44 120 MET A CA 1
ATOM 954 C C . MET A 1 120 ? -4.492 10.984 -9.513 1.00 70.44 120 MET A C 1
ATOM 956 O O . MET A 1 120 ? -5.063 10.863 -10.604 1.00 70.44 120 MET A O 1
ATOM 960 N N . ALA A 1 121 ? -4.271 12.173 -8.951 1.00 68.25 121 ALA A N 1
ATOM 961 C CA . ALA A 1 121 ? -4.732 13.450 -9.492 1.00 68.25 121 ALA A CA 1
ATOM 962 C C . ALA A 1 121 ? -3.923 13.931 -10.707 1.00 68.25 121 ALA A C 1
ATOM 964 O O . ALA A 1 121 ? -4.375 14.831 -11.415 1.00 68.25 121 ALA A O 1
ATOM 965 N N . VAL A 1 122 ? -2.764 13.326 -10.988 1.00 61.12 122 VAL A N 1
ATOM 966 C CA . VAL A 1 122 ? -1.902 13.706 -12.115 1.00 61.12 122 VAL A CA 1
ATOM 967 C C . VAL A 1 122 ? -2.665 13.516 -13.446 1.00 61.12 122 VAL A C 1
ATOM 969 O O . VAL A 1 122 ? -3.091 12.400 -13.774 1.00 61.12 122 VAL A O 1
ATOM 972 N N . PRO A 1 123 ? -2.941 14.595 -14.206 1.00 51.06 123 PRO A N 1
ATOM 973 C CA . PRO A 1 123 ? -3.762 14.530 -15.412 1.00 51.06 123 PRO A CA 1
ATOM 974 C C . PRO A 1 123 ? -3.009 13.877 -16.579 1.00 51.06 123 PRO A C 1
ATOM 976 O O . PRO A 1 123 ? -1.813 14.083 -16.751 1.00 51.06 123 PRO A O 1
ATOM 979 N N . ASP A 1 124 ? -3.734 13.141 -17.429 1.00 50.94 124 ASP A N 1
ATOM 980 C CA . ASP A 1 124 ? -3.186 12.471 -18.623 1.00 50.94 124 ASP A CA 1
ATOM 981 C C . ASP A 1 124 ? -2.757 13.464 -19.727 1.00 50.94 124 ASP A C 1
ATOM 983 O O . ASP A 1 124 ? -2.220 13.070 -20.755 1.00 50.94 124 ASP A O 1
ATOM 987 N N . SER A 1 125 ? -2.995 14.766 -19.541 1.00 40.59 125 SER A N 1
ATOM 988 C CA . SER A 1 125 ? -2.766 15.814 -20.542 1.00 40.59 125 SER A CA 1
ATOM 989 C C . SER A 1 125 ? -1.371 16.453 -20.504 1.00 40.59 125 SER A C 1
ATOM 991 O O . SER A 1 125 ? -1.100 17.333 -21.315 1.00 40.59 125 SER A O 1
ATOM 993 N N . SER A 1 126 ? -0.463 16.024 -19.619 1.00 43.38 126 SER A N 1
ATOM 994 C CA . SER A 1 126 ? 0.965 16.401 -19.653 1.00 43.38 126 SER A CA 1
ATOM 995 C C . SER A 1 126 ? 1.802 15.483 -20.563 1.00 43.38 126 SER A C 1
ATOM 997 O O . SER A 1 126 ? 3.018 15.377 -20.411 1.00 43.38 126 SER A O 1
ATOM 999 N N . LEU A 1 127 ? 1.161 14.845 -21.550 1.00 43.50 127 LEU A N 1
ATOM 1000 C CA . LEU A 1 127 ? 1.775 14.032 -22.610 1.00 43.50 127 LEU A CA 1
ATOM 1001 C C . LEU A 1 127 ? 2.586 14.848 -23.638 1.00 43.50 127 LEU A C 1
ATOM 1003 O O . LEU A 1 127 ? 2.886 14.347 -24.718 1.00 43.50 127 LEU A O 1
ATOM 1007 N N . ASN A 1 128 ? 2.975 16.079 -23.306 1.00 36.72 128 ASN A N 1
ATOM 1008 C CA . ASN A 1 128 ? 3.923 16.852 -24.094 1.00 36.72 128 ASN A CA 1
ATOM 1009 C C . ASN A 1 128 ? 5.268 16.884 -23.357 1.00 36.72 128 ASN A C 1
ATOM 1011 O O . ASN A 1 128 ? 5.402 17.473 -22.290 1.00 36.72 128 ASN A O 1
ATOM 1015 N N . GLU A 1 129 ? 6.235 16.203 -23.970 1.00 37.41 129 GLU A N 1
ATOM 1016 C CA . GLU A 1 129 ? 7.676 16.247 -23.717 1.00 37.41 129 GLU A CA 1
ATOM 1017 C C . GLU A 1 129 ? 8.176 15.800 -22.323 1.00 37.41 129 GLU A C 1
ATOM 1019 O O . GLU A 1 129 ? 8.328 16.544 -21.357 1.00 37.41 129 GLU A O 1
ATOM 1024 N N . SER A 1 130 ? 8.573 14.526 -22.279 1.00 41.59 130 SER A N 1
ATOM 1025 C CA . SER A 1 130 ? 9.811 14.063 -21.627 1.00 41.59 130 SER A CA 1
ATOM 1026 C C . SER A 1 130 ? 9.933 14.085 -20.096 1.00 41.59 130 SER A C 1
ATOM 1028 O O . SER A 1 130 ? 10.932 13.572 -19.595 1.00 41.59 130 SER A O 1
ATOM 1030 N N . LYS A 1 131 ? 8.958 14.579 -19.318 1.00 38.97 131 LYS A N 1
ATOM 1031 C CA . LYS A 1 131 ? 9.057 14.559 -17.833 1.00 38.97 131 LYS A CA 1
ATOM 1032 C C . LYS A 1 131 ? 7.859 14.008 -17.056 1.00 38.97 131 LYS A C 1
ATOM 1034 O O . LYS A 1 131 ? 7.997 13.752 -15.867 1.00 38.97 131 LYS A O 1
ATOM 1039 N N . SER A 1 132 ? 6.719 13.747 -17.697 1.00 34.28 132 SER A N 1
ATOM 1040 C CA . SER A 1 132 ? 5.481 13.336 -17.005 1.00 34.28 132 SER A CA 1
ATOM 1041 C C . SER A 1 132 ? 4.868 12.039 -17.553 1.00 34.28 132 SER A C 1
ATOM 1043 O O . SER A 1 132 ? 3.689 11.762 -17.384 1.00 34.28 132 SER A O 1
ATOM 1045 N N . LEU A 1 133 ? 5.668 11.193 -18.209 1.00 38.16 133 LEU A N 1
ATOM 1046 C CA . LEU A 1 133 ? 5.173 9.926 -18.767 1.00 38.16 133 LEU A CA 1
ATOM 1047 C C . LEU A 1 133 ? 5.012 8.827 -17.703 1.00 38.16 133 LEU A C 1
ATOM 1049 O O . LEU A 1 133 ? 4.433 7.779 -17.962 1.00 38.16 133 LEU A O 1
ATOM 1053 N N . MET A 1 134 ? 5.542 9.030 -16.497 1.00 44.69 134 MET A N 1
ATOM 1054 C CA . MET A 1 134 ? 5.804 7.919 -15.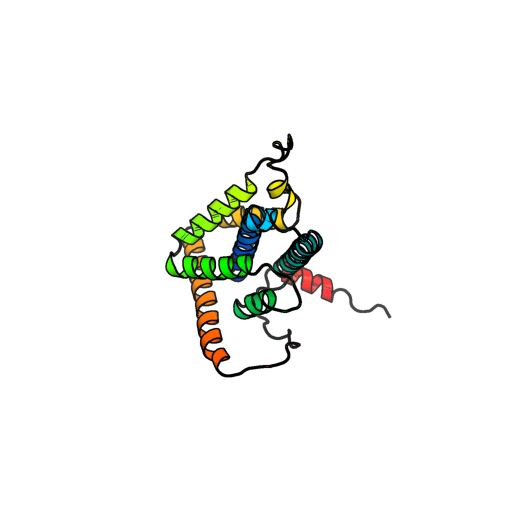592 1.00 44.69 134 MET A CA 1
ATOM 1055 C C . MET A 1 134 ? 4.621 7.606 -14.665 1.00 44.69 134 MET A C 1
ATOM 1057 O O . MET A 1 134 ? 4.273 6.431 -14.584 1.00 44.69 134 MET A O 1
ATOM 1061 N N . ILE A 1 135 ? 3.948 8.578 -14.042 1.00 44.66 135 ILE A N 1
ATOM 1062 C CA . ILE A 1 135 ? 2.843 8.312 -13.087 1.00 44.66 135 ILE A CA 1
ATOM 1063 C C . ILE A 1 135 ? 1.584 7.823 -13.812 1.00 44.66 135 ILE A C 1
ATOM 1065 O O . ILE A 1 135 ? 1.018 6.796 -13.441 1.00 44.66 135 ILE A O 1
ATOM 1069 N N . GLY A 1 136 ? 1.240 8.460 -14.940 1.00 41.34 136 GLY A N 1
ATOM 1070 C CA . GLY A 1 136 ? 0.168 8.003 -15.836 1.00 41.34 136 GLY A CA 1
ATOM 1071 C C . GLY A 1 136 ? 0.430 6.630 -16.476 1.00 41.34 136 GLY A C 1
ATOM 1072 O O . GLY A 1 136 ? -0.503 5.969 -16.927 1.00 41.34 136 GLY A O 1
ATOM 1073 N N . SER A 1 137 ? 1.686 6.160 -16.468 1.00 47.41 137 SER A N 1
ATOM 1074 C CA . SER A 1 137 ? 2.086 4.847 -16.991 1.00 47.41 137 SER A CA 1
ATOM 1075 C C . SER A 1 137 ? 2.191 3.741 -15.936 1.00 47.41 137 SER A C 1
ATOM 1077 O O . SER A 1 137 ? 2.142 2.580 -16.347 1.00 47.41 137 SER A O 1
ATOM 1079 N N . VAL A 1 138 ? 2.370 4.022 -14.632 1.00 50.41 138 VAL A N 1
ATOM 1080 C CA . VAL A 1 138 ? 2.458 2.925 -13.630 1.00 50.41 138 VAL A CA 1
ATOM 1081 C C . VAL A 1 138 ? 1.135 2.189 -13.587 1.00 50.41 138 VAL A C 1
ATOM 1083 O O . VAL A 1 138 ? 1.082 0.966 -13.669 1.00 50.41 138 VAL A O 1
ATOM 1086 N N . PHE A 1 139 ? 0.066 2.970 -13.534 1.00 54.69 139 PHE A N 1
ATOM 1087 C CA . PHE A 1 139 ? -1.294 2.502 -13.538 1.00 54.69 139 PHE A CA 1
ATOM 1088 C C . PHE A 1 139 ? -2.059 3.509 -14.371 1.00 54.69 139 PHE A C 1
ATOM 1090 O O . PHE A 1 139 ? -2.475 4.545 -13.858 1.00 54.69 139 PHE A O 1
ATOM 1097 N N . ALA A 1 140 ? -2.254 3.217 -15.662 1.00 56.72 140 ALA A N 1
ATOM 1098 C CA . ALA A 1 140 ? -3.296 3.907 -16.416 1.00 56.72 140 ALA A CA 1
ATOM 1099 C C . ALA A 1 140 ? -4.536 3.958 -15.511 1.00 56.72 140 ALA A C 1
ATOM 1101 O O . ALA A 1 140 ? -4.834 2.965 -14.838 1.00 56.72 140 ALA A O 1
ATOM 1102 N N . LYS A 1 141 ? -5.245 5.085 -15.425 1.00 58.00 141 LYS A N 1
ATOM 1103 C CA . LYS A 1 141 ? -6.403 5.222 -14.513 1.00 58.00 141 LYS A CA 1
ATOM 1104 C C . LYS A 1 141 ? -7.463 4.125 -14.722 1.00 58.00 141 LYS A C 1
ATOM 1106 O O . LYS A 1 141 ? -8.272 3.860 -13.838 1.00 58.00 141 LYS A O 1
ATOM 1111 N N . THR A 1 142 ? -7.425 3.477 -15.886 1.00 59.69 142 THR A N 1
ATOM 1112 C CA . THR A 1 142 ? -8.245 2.340 -16.323 1.00 59.69 142 THR A CA 1
ATOM 1113 C C . THR A 1 142 ? -7.682 0.958 -15.964 1.00 59.69 142 THR A C 1
ATOM 1115 O O . THR A 1 142 ? -8.378 -0.042 -16.117 1.00 59.69 142 THR A O 1
ATOM 1118 N N . SER A 1 143 ? -6.441 0.867 -15.492 1.00 74.88 143 SER A N 1
ATOM 1119 C CA . SER A 1 143 ? -5.826 -0.376 -15.027 1.00 74.88 143 SER A CA 1
ATOM 1120 C C . SER A 1 143 ? -6.491 -0.873 -13.743 1.00 74.88 143 SER A C 1
ATOM 1122 O O . SER A 1 143 ? -7.022 -0.094 -12.951 1.00 74.88 143 SER A O 1
ATOM 1124 N N . ILE A 1 144 ? -6.429 -2.183 -13.506 1.00 80.75 144 ILE A N 1
ATOM 1125 C CA . ILE A 1 144 ? -7.036 -2.813 -12.326 1.00 80.75 144 ILE A CA 1
ATOM 1126 C C . ILE A 1 144 ? -6.508 -2.238 -11.006 1.00 80.75 144 ILE A C 1
ATOM 1128 O O . ILE A 1 144 ? -7.280 -2.052 -10.068 1.00 80.75 144 ILE A O 1
ATOM 1132 N N . VAL A 1 145 ? -5.221 -1.894 -10.946 1.00 82.19 145 VAL A N 1
ATOM 1133 C CA . VAL A 1 145 ? -4.613 -1.289 -9.757 1.00 82.19 145 VAL A CA 1
ATOM 1134 C C . VAL A 1 145 ? -5.036 0.173 -9.620 1.00 82.19 145 VAL A C 1
ATOM 1136 O O . VAL A 1 145 ? -5.433 0.580 -8.536 1.00 82.19 145 VAL A O 1
ATOM 1139 N N . GLY A 1 146 ? -5.062 0.947 -10.712 1.00 81.06 146 GLY A N 1
ATOM 1140 C CA . GLY A 1 146 ? -5.596 2.315 -10.688 1.00 81.06 146 GLY A CA 1
ATOM 1141 C C . GLY A 1 146 ? -7.060 2.355 -10.233 1.00 81.06 146 GLY A C 1
ATOM 1142 O O . GLY A 1 146 ? -7.443 3.179 -9.403 1.00 81.06 146 GLY A O 1
ATOM 1143 N N . HIS A 1 147 ? -7.871 1.402 -10.697 1.00 83.19 147 HIS A N 1
ATOM 1144 C CA . HIS A 1 147 ? -9.249 1.225 -10.249 1.00 83.19 147 HIS A CA 1
ATOM 1145 C C . HIS A 1 147 ? -9.337 0.823 -8.770 1.00 83.19 147 HIS A C 1
ATOM 1147 O O . HIS A 1 147 ? -10.203 1.330 -8.056 1.00 83.19 147 HIS A O 1
ATOM 1153 N N . TYR A 1 148 ? -8.449 -0.057 -8.300 1.00 87.12 148 TYR A N 1
ATOM 1154 C CA . TYR A 1 148 ? -8.355 -0.429 -6.889 1.00 87.12 148 TYR A CA 1
ATOM 1155 C C . TYR A 1 148 ? -8.041 0.784 -6.007 1.00 87.12 148 TYR A C 1
ATOM 1157 O O . TYR A 1 148 ? -8.816 1.052 -5.093 1.00 87.12 148 TYR A O 1
ATOM 1165 N N . ILE A 1 149 ? -6.992 1.557 -6.314 1.00 86.38 149 ILE A N 1
ATOM 1166 C CA . ILE A 1 149 ? -6.614 2.742 -5.522 1.00 86.38 149 ILE A CA 1
ATOM 1167 C C . ILE A 1 149 ? -7.749 3.772 -5.537 1.00 86.38 149 ILE A C 1
ATOM 1169 O O . ILE A 1 149 ? -8.124 4.278 -4.483 1.00 86.38 149 ILE A O 1
ATOM 1173 N N . ARG A 1 150 ? -8.380 4.016 -6.700 1.00 84.44 150 ARG A N 1
ATOM 1174 C CA . ARG A 1 150 ? -9.530 4.934 -6.799 1.00 84.44 150 ARG A CA 1
ATOM 1175 C C . ARG A 1 150 ? -10.657 4.522 -5.871 1.00 84.44 150 ARG A C 1
ATOM 1177 O O . ARG A 1 150 ? -11.264 5.359 -5.212 1.00 84.44 150 ARG A O 1
ATOM 1184 N N . ARG A 1 151 ? -10.983 3.230 -5.869 1.00 86.62 151 ARG A N 1
ATOM 1185 C CA . ARG A 1 151 ? -12.037 2.696 -5.012 1.00 86.62 151 ARG A CA 1
ATOM 1186 C C . ARG A 1 151 ? -11.632 2.788 -3.553 1.00 86.62 151 ARG A C 1
ATOM 1188 O O . ARG A 1 151 ? -12.460 3.210 -2.761 1.00 86.62 151 ARG A O 1
ATOM 1195 N N . PHE A 1 152 ? -10.389 2.453 -3.221 1.00 88.44 152 PHE A N 1
ATOM 1196 C CA . PHE A 1 152 ? -9.853 2.566 -1.871 1.00 88.44 152 PHE A CA 1
ATOM 1197 C C . PHE A 1 152 ? -10.002 3.991 -1.325 1.00 88.44 152 PHE A C 1
ATOM 1199 O O . PHE A 1 152 ? -10.626 4.149 -0.283 1.00 88.44 152 PHE A O 1
ATOM 1206 N N . ALA A 1 153 ? -9.540 5.010 -2.060 1.00 87.00 153 ALA A N 1
ATOM 1207 C CA . ALA A 1 153 ? -9.672 6.419 -1.671 1.00 87.00 153 ALA A CA 1
ATOM 1208 C C . ALA A 1 153 ? -11.146 6.823 -1.485 1.00 87.00 153 ALA A C 1
ATOM 1210 O O . ALA A 1 153 ? -11.549 7.225 -0.402 1.00 87.00 153 ALA A O 1
ATOM 1211 N N . VAL A 1 154 ? -12.001 6.554 -2.480 1.00 87.06 154 VAL A N 1
ATOM 1212 C CA . VAL A 1 154 ? -13.438 6.887 -2.408 1.00 87.06 154 VAL A CA 1
ATOM 1213 C C . VAL A 1 154 ? -14.165 6.169 -1.265 1.00 87.06 154 VAL A C 1
ATOM 1215 O O . VAL A 1 154 ? -15.154 6.685 -0.744 1.00 87.06 154 VAL A O 1
ATOM 1218 N N . TYR A 1 155 ? -13.763 4.946 -0.915 1.00 88.06 155 TYR A N 1
ATOM 1219 C CA . TYR A 1 155 ? -14.324 4.253 0.245 1.00 88.06 155 TYR A CA 1
ATOM 1220 C C . TYR A 1 155 ? -13.813 4.851 1.546 1.00 88.06 155 TYR A C 1
ATOM 1222 O O . TYR A 1 155 ? -14.610 5.000 2.467 1.00 88.06 155 TYR A O 1
ATOM 1230 N N . PHE A 1 156 ? -12.532 5.207 1.601 1.00 88.38 156 PHE A N 1
ATOM 1231 C CA . PHE A 1 156 ? -11.924 5.834 2.762 1.00 88.38 156 PHE A CA 1
ATOM 1232 C C . PHE A 1 156 ? -12.577 7.190 3.074 1.00 88.38 156 PHE A C 1
ATOM 1234 O O . PHE A 1 156 ? -12.982 7.407 4.211 1.00 88.38 156 PHE A O 1
ATOM 1241 N N . ASP A 1 157 ? -12.821 8.033 2.067 1.00 87.50 157 ASP A N 1
ATOM 1242 C CA . ASP A 1 157 ? -13.495 9.338 2.222 1.00 87.50 157 ASP A CA 1
ATOM 1243 C C . ASP A 1 157 ? -14.927 9.236 2.755 1.00 87.50 157 ASP A C 1
ATOM 1245 O O . ASP A 1 157 ? -15.477 10.182 3.317 1.00 87.50 157 ASP A O 1
ATOM 1249 N N . LYS A 1 158 ? -15.573 8.088 2.533 1.00 89.38 158 LYS A N 1
ATOM 1250 C CA . LYS A 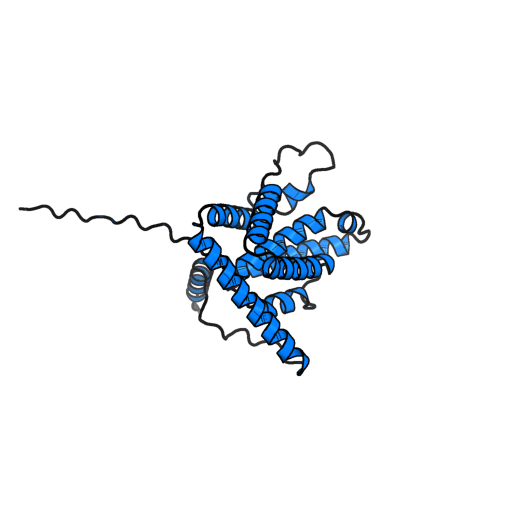1 158 ? -16.941 7.826 2.991 1.00 89.38 158 LYS A CA 1
ATOM 1251 C C . LYS A 1 158 ? -16.997 7.294 4.415 1.00 89.38 158 LYS A C 1
ATOM 1253 O O . LYS A 1 158 ? -18.105 7.161 4.938 1.00 89.38 158 LYS A O 1
ATOM 1258 N N . LEU A 1 159 ? -15.856 6.956 5.014 1.00 87.94 159 LEU A N 1
ATOM 1259 C CA . LEU A 1 159 ? -15.818 6.478 6.385 1.00 87.94 159 LEU A CA 1
ATOM 1260 C C . LEU A 1 159 ? -16.177 7.615 7.333 1.00 87.94 159 LEU A C 1
ATOM 1262 O O . LEU A 1 159 ? -15.625 8.713 7.292 1.00 87.94 159 LEU A O 1
ATOM 1266 N N . THR A 1 160 ? -17.091 7.323 8.246 1.00 90.62 160 THR A N 1
ATOM 1267 C CA . THR A 1 160 ? -17.279 8.148 9.433 1.00 90.62 160 THR A CA 1
ATOM 1268 C C . THR A 1 160 ? -16.039 8.065 10.322 1.00 90.62 160 THR A C 1
ATOM 1270 O O . THR A 1 160 ? -15.283 7.093 10.275 1.00 90.62 160 THR A O 1
ATOM 1273 N N . PHE A 1 161 ? -15.852 9.048 11.205 1.00 89.44 161 PHE A N 1
ATOM 1274 C CA . PHE A 1 161 ? -14.737 9.033 12.156 1.00 89.44 161 PHE A CA 1
ATOM 1275 C C . PHE A 1 161 ? -14.689 7.737 12.987 1.00 89.44 161 PHE A C 1
ATOM 1277 O O . PHE A 1 161 ? -13.622 7.171 13.188 1.00 89.44 161 PHE A O 1
ATOM 1284 N N . SER A 1 162 ? -15.847 7.212 13.406 1.00 90.75 162 SER A N 1
ATOM 1285 C CA . SER A 1 162 ? -15.915 5.945 14.145 1.00 90.75 162 SER A CA 1
ATOM 1286 C C . SER A 1 162 ? -15.423 4.752 13.321 1.00 90.75 162 SER A C 1
ATOM 1288 O O . SER A 1 162 ? -14.764 3.870 13.866 1.00 90.75 162 SER A O 1
ATOM 1290 N N . GLU A 1 163 ? -15.750 4.697 12.029 1.00 90.75 163 GLU A N 1
ATOM 1291 C CA . GLU A 1 163 ? -15.295 3.621 11.144 1.00 90.75 163 GLU A CA 1
ATOM 1292 C C . GLU A 1 163 ? -13.799 3.749 10.844 1.00 90.75 163 GLU A C 1
ATOM 1294 O O . GLU A 1 163 ? -13.091 2.745 10.830 1.00 90.75 163 GLU A O 1
ATOM 1299 N N . MET A 1 164 ? -13.300 4.973 10.670 1.00 90.38 164 MET A N 1
ATOM 1300 C CA . MET A 1 164 ? -11.874 5.243 10.490 1.00 90.38 164 MET A CA 1
ATOM 1301 C C . MET A 1 164 ? -11.055 4.815 11.713 1.00 90.38 164 MET A C 1
ATOM 1303 O O . MET A 1 164 ? -10.047 4.124 11.566 1.00 90.38 164 MET A O 1
ATOM 1307 N N . THR A 1 165 ? -11.517 5.147 12.920 1.00 90.94 165 THR A N 1
ATOM 1308 C CA . THR A 1 165 ? -10.893 4.681 14.165 1.00 90.94 165 THR A CA 1
ATOM 1309 C C . THR A 1 165 ? -10.907 3.158 14.249 1.00 90.94 165 THR A C 1
ATOM 1311 O O . THR A 1 165 ? -9.886 2.562 14.575 1.00 90.94 165 THR A O 1
ATOM 1314 N N . ALA A 1 166 ? -12.005 2.500 13.863 1.00 91.44 166 ALA A N 1
ATOM 1315 C CA . ALA A 1 166 ? -12.063 1.039 13.833 1.00 91.44 166 ALA A CA 1
ATOM 1316 C C . ALA A 1 166 ? -11.064 0.424 12.831 1.00 91.44 166 ALA A C 1
ATOM 1318 O O . ALA A 1 166 ? -10.442 -0.598 13.126 1.00 91.44 166 ALA A O 1
ATOM 1319 N N . VAL A 1 167 ? -10.871 1.035 11.655 1.00 91.69 167 VAL A N 1
ATOM 1320 C CA . VAL A 1 167 ? -9.832 0.621 10.691 1.00 91.69 167 VAL A CA 1
ATOM 1321 C C . VAL A 1 167 ? -8.443 0.741 11.317 1.00 91.69 167 VAL A C 1
ATOM 1323 O O . VAL A 1 167 ? -7.651 -0.198 11.221 1.00 91.69 167 VAL A O 1
ATOM 1326 N N . TYR A 1 168 ? -8.167 1.855 11.995 1.00 93.50 168 TYR A N 1
ATOM 1327 C CA . TYR A 1 168 ? -6.893 2.086 12.669 1.00 93.50 168 TYR A CA 1
ATOM 1328 C C . TYR A 1 168 ? -6.644 1.089 13.814 1.00 93.50 168 TYR A C 1
ATOM 1330 O O . TYR A 1 168 ? -5.591 0.460 13.859 1.00 93.50 168 TYR A O 1
ATOM 1338 N N . GLU A 1 169 ? -7.623 0.844 14.684 1.00 93.25 169 GLU A N 1
ATOM 1339 C CA . GLU A 1 169 ? -7.511 -0.149 15.764 1.00 93.25 169 GLU A CA 1
ATOM 1340 C C . GLU A 1 169 ? -7.280 -1.569 15.225 1.00 93.25 169 GLU A C 1
ATOM 1342 O O . GLU A 1 169 ? -6.492 -2.347 15.775 1.00 93.25 169 GLU A O 1
ATOM 1347 N N . ASN A 1 170 ? -7.950 -1.928 14.127 1.00 93.25 170 ASN A N 1
ATOM 1348 C CA . ASN A 1 170 ? -7.728 -3.207 13.458 1.00 93.25 170 ASN A CA 1
ATOM 1349 C C . ASN A 1 170 ? -6.314 -3.295 12.874 1.00 93.25 170 ASN A C 1
ATOM 1351 O O . ASN A 1 170 ? -5.690 -4.356 12.941 1.00 93.25 170 ASN A O 1
ATOM 1355 N N . PHE A 1 171 ? -5.792 -2.190 12.338 1.00 94.19 171 PHE A N 1
ATOM 1356 C CA . PHE A 1 171 ? -4.408 -2.106 11.888 1.00 94.19 171 PHE A CA 1
ATOM 1357 C C . PHE A 1 171 ? -3.415 -2.266 13.045 1.00 94.19 171 PHE A C 1
ATOM 1359 O O . PHE A 1 171 ? -2.476 -3.050 12.925 1.00 94.19 171 PHE A O 1
ATOM 1366 N N . GLN A 1 172 ? -3.645 -1.617 14.189 1.00 94.06 172 GLN A N 1
ATOM 1367 C CA . GLN A 1 172 ? -2.780 -1.769 15.364 1.00 94.06 172 GLN A CA 1
ATOM 1368 C C . GLN A 1 172 ? -2.695 -3.231 15.809 1.00 94.06 172 GLN A C 1
ATOM 1370 O O . GLN A 1 172 ? -1.600 -3.767 15.966 1.00 94.06 172 GLN A O 1
ATOM 1375 N N . LYS A 1 173 ? -3.838 -3.921 15.911 1.00 93.56 173 LYS A N 1
ATOM 1376 C CA . LYS A 1 173 ? -3.874 -5.358 16.240 1.00 93.56 173 LYS A CA 1
ATOM 1377 C C . LYS A 1 173 ? -3.093 -6.195 15.227 1.00 93.56 173 LYS A C 1
ATOM 1379 O O . LYS A 1 173 ? -2.360 -7.102 15.616 1.00 93.56 173 LYS A O 1
ATOM 1384 N N . TYR A 1 174 ? -3.248 -5.895 13.941 1.00 93.25 174 TYR A N 1
ATOM 1385 C CA . TYR A 1 174 ? -2.549 -6.573 12.852 1.00 93.25 174 TYR A CA 1
ATOM 1386 C C . TYR A 1 174 ? -1.023 -6.389 12.932 1.00 93.25 174 TYR A C 1
ATOM 1388 O O . TYR A 1 174 ? -0.276 -7.361 12.800 1.00 93.25 174 TYR A O 1
ATOM 1396 N N . TYR A 1 175 ? -0.562 -5.173 13.227 1.00 93.19 175 TYR A N 1
ATOM 1397 C CA . TYR A 1 175 ? 0.856 -4.852 13.385 1.00 93.19 175 TYR A CA 1
ATOM 1398 C C . TYR A 1 175 ? 1.458 -5.457 14.666 1.00 93.19 175 TYR A C 1
ATOM 1400 O O . TYR A 1 175 ? 2.518 -6.083 14.628 1.00 93.19 175 TYR A O 1
ATOM 1408 N N . GLU A 1 176 ? 0.754 -5.381 15.797 1.00 92.75 176 GLU A N 1
ATOM 1409 C CA . GLU A 1 176 ? 1.192 -6.001 17.054 1.00 92.75 176 GLU A CA 1
ATOM 1410 C C . GLU A 1 176 ? 1.331 -7.524 16.948 1.00 92.75 176 GLU A C 1
ATOM 1412 O O . GLU A 1 176 ? 2.245 -8.115 17.530 1.00 92.75 176 GLU A O 1
ATOM 1417 N N . GLN A 1 177 ? 0.408 -8.189 16.245 1.00 90.75 177 GLN A N 1
ATOM 1418 C CA . GLN A 1 177 ? 0.487 -9.633 16.008 1.00 90.75 177 GLN A CA 1
ATOM 1419 C C . GLN A 1 177 ? 1.765 -9.996 15.256 1.00 90.75 177 GLN A C 1
ATOM 1421 O O . GLN A 1 177 ? 2.424 -10.980 15.598 1.00 90.75 177 GLN A O 1
ATOM 1426 N N . TRP A 1 178 ? 2.145 -9.186 14.272 1.00 89.94 178 TRP A N 1
ATOM 1427 C CA . TRP A 1 178 ? 3.399 -9.360 13.559 1.00 89.94 178 TRP A CA 1
ATOM 1428 C C . TRP A 1 178 ? 4.614 -9.152 14.453 1.00 89.94 178 TRP A C 1
ATOM 1430 O O . TRP A 1 178 ? 5.460 -10.039 14.493 1.00 89.94 178 TRP A O 1
ATOM 1440 N N . GLN A 1 179 ? 4.662 -8.083 15.252 1.00 87.19 179 GLN A N 1
ATOM 1441 C CA . GLN A 1 179 ? 5.763 -7.871 16.200 1.00 87.19 179 GLN A CA 1
ATOM 1442 C C . GLN A 1 179 ? 5.916 -9.051 17.171 1.00 87.19 179 GLN A C 1
ATOM 1444 O O . GLN A 1 179 ? 7.020 -9.547 17.401 1.00 87.19 179 GLN A O 1
ATOM 1449 N N . LYS A 1 180 ? 4.798 -9.565 17.700 1.00 86.50 180 LYS A N 1
ATOM 1450 C CA . LYS A 1 180 ? 4.784 -10.749 18.575 1.00 86.50 180 LYS A CA 1
ATOM 1451 C C . LYS A 1 180 ? 5.323 -11.989 17.858 1.00 86.50 180 LYS A C 1
ATOM 1453 O O . LYS A 1 180 ? 6.069 -12.758 18.461 1.00 86.50 180 LYS A O 1
ATOM 1458 N N . ASN A 1 181 ? 4.957 -12.197 16.594 1.00 81.25 181 ASN A N 1
ATOM 1459 C CA . ASN A 1 181 ? 5.430 -13.332 15.799 1.00 81.25 181 ASN A CA 1
ATOM 1460 C C . ASN A 1 181 ? 6.902 -13.189 15.396 1.00 81.25 181 ASN A C 1
ATOM 1462 O O . ASN A 1 181 ? 7.627 -14.176 15.453 1.00 81.25 181 ASN A O 1
ATOM 1466 N N . PHE A 1 182 ? 7.365 -11.981 15.081 1.00 75.44 182 PHE A N 1
ATOM 1467 C CA . PHE A 1 182 ? 8.763 -11.686 14.772 1.00 75.44 182 PHE A CA 1
ATOM 1468 C C . PHE A 1 182 ? 9.676 -12.009 15.966 1.00 75.44 182 PHE A C 1
ATOM 1470 O O . PHE A 1 182 ? 10.656 -12.741 15.830 1.00 75.44 182 PHE A O 1
ATOM 1477 N N . ILE A 1 183 ? 9.285 -11.584 17.174 1.00 70.62 183 ILE A N 1
ATOM 1478 C CA . ILE A 1 183 ? 10.001 -11.903 18.423 1.00 70.62 183 ILE A CA 1
ATOM 1479 C C . ILE A 1 183 ? 10.017 -13.419 18.697 1.00 70.62 183 ILE A C 1
ATOM 1481 O O . ILE A 1 183 ? 11.001 -13.950 19.214 1.00 70.62 183 ILE A O 1
ATOM 1485 N N . LYS A 1 184 ? 8.943 -14.139 18.348 1.00 63.28 184 LYS A N 1
ATOM 1486 C CA . LYS A 1 184 ? 8.857 -15.602 18.509 1.00 63.28 184 LYS A CA 1
ATOM 1487 C C . LYS A 1 184 ? 9.701 -16.368 17.482 1.00 63.28 184 LYS A C 1
ATOM 1489 O O . LYS A 1 184 ? 10.345 -17.346 17.853 1.00 63.28 184 LYS A O 1
ATOM 1494 N N . HIS A 1 185 ? 9.717 -15.936 16.221 1.00 53.94 185 HIS A N 1
ATOM 1495 C CA . HIS A 1 185 ? 10.430 -16.609 15.127 1.00 53.94 185 HIS A CA 1
ATOM 1496 C C . HIS A 1 185 ? 11.945 -16.376 15.125 1.00 53.94 185 HIS A C 1
ATOM 1498 O O . HIS A 1 185 ? 12.669 -17.189 14.557 1.00 53.94 185 HIS A O 1
ATOM 1504 N N . GLY A 1 186 ? 12.456 -15.390 15.871 1.00 47.59 186 GLY A N 1
ATOM 1505 C CA . GLY A 1 186 ? 13.893 -15.261 16.158 1.00 47.59 186 GLY A CA 1
ATOM 1506 C C . GLY A 1 186 ? 14.524 -16.456 16.904 1.00 47.59 186 GLY A C 1
ATOM 1507 O O . GLY A 1 186 ? 15.723 -16.439 17.162 1.00 47.59 186 GLY A O 1
ATOM 1508 N N . LYS A 1 187 ? 13.747 -17.493 17.267 1.00 42.75 187 LYS A N 1
ATOM 1509 C CA . LYS A 1 187 ? 14.216 -18.703 17.969 1.00 42.75 187 LYS A CA 1
ATOM 1510 C C . LYS A 1 187 ? 14.109 -20.016 17.189 1.00 42.75 187 LYS A C 1
ATOM 1512 O O . LYS A 1 187 ? 14.528 -21.045 17.717 1.00 42.75 187 LYS A O 1
ATOM 1517 N N . THR A 1 188 ? 13.559 -20.060 15.976 1.00 36.72 188 THR A N 1
ATOM 1518 C CA . THR A 1 188 ? 13.451 -21.334 15.238 1.00 36.72 188 THR A CA 1
ATOM 1519 C C . THR A 1 188 ? 13.443 -21.083 13.738 1.00 36.72 188 THR A C 1
ATOM 1521 O O . THR A 1 188 ? 12.460 -20.586 13.191 1.00 36.72 188 THR A O 1
ATOM 1524 N N . GLN A 1 189 ? 14.560 -21.420 13.094 1.00 41.06 189 GLN A N 1
ATOM 1525 C CA . GLN A 1 189 ? 14.719 -21.381 11.647 1.00 41.06 189 GLN A CA 1
ATOM 1526 C C . GLN A 1 189 ? 14.126 -22.629 10.979 1.00 41.06 189 GLN A C 1
ATOM 1528 O O . GLN A 1 189 ? 14.168 -23.726 11.533 1.00 41.06 189 GLN A O 1
ATOM 1533 N N . GLU A 1 190 ? 13.630 -22.379 9.766 1.00 45.06 190 GLU A N 1
ATOM 1534 C CA . GLU A 1 190 ? 13.300 -23.296 8.671 1.00 45.06 190 GLU A CA 1
ATOM 1535 C C . GLU A 1 190 ? 12.135 -24.275 8.873 1.00 45.06 190 GLU A C 1
ATOM 1537 O O . GLU A 1 190 ? 12.264 -25.362 9.435 1.00 45.06 190 GLU A O 1
ATOM 1542 N N . LYS A 1 191 ? 10.989 -23.928 8.266 1.00 37.72 191 LYS A N 1
ATOM 1543 C CA . LYS A 1 191 ? 10.084 -24.926 7.692 1.00 37.72 191 LYS A CA 1
ATOM 1544 C C . LYS A 1 191 ? 9.622 -24.517 6.299 1.00 37.72 191 LYS A C 1
ATOM 1546 O O . LYS A 1 191 ? 9.121 -23.416 6.089 1.00 37.72 191 LYS A O 1
ATOM 1551 N N . ASP A 1 192 ? 9.814 -25.476 5.406 1.00 40.19 192 ASP A N 1
ATOM 1552 C CA . ASP A 1 192 ? 9.353 -25.566 4.029 1.00 40.19 192 ASP A CA 1
ATOM 1553 C C . ASP A 1 192 ? 7.880 -25.137 3.897 1.00 40.19 192 ASP A C 1
ATOM 1555 O O . ASP A 1 192 ? 7.007 -25.602 4.640 1.00 40.19 192 ASP A O 1
ATOM 1559 N N . MET A 1 193 ? 7.619 -24.175 3.012 1.00 46.16 193 MET A N 1
ATOM 1560 C CA . MET A 1 193 ? 6.387 -23.386 3.003 1.00 46.16 193 MET A CA 1
ATOM 1561 C C . MET A 1 193 ? 5.456 -23.826 1.869 1.00 46.16 193 MET A C 1
ATOM 1563 O O . MET A 1 193 ? 5.262 -23.093 0.903 1.00 46.16 193 MET A O 1
ATOM 1567 N N . ASP A 1 194 ? 4.840 -25.002 2.014 1.00 39.19 194 ASP A N 1
ATOM 1568 C CA . ASP A 1 194 ? 3.829 -25.500 1.064 1.00 39.19 194 ASP A CA 1
ATOM 1569 C C . ASP A 1 194 ? 2.531 -25.974 1.746 1.00 39.19 194 ASP A C 1
ATOM 1571 O O . ASP A 1 194 ? 1.909 -26.968 1.381 1.00 39.19 194 ASP A O 1
ATOM 1575 N N . VAL A 1 195 ? 2.085 -25.238 2.773 1.00 42.50 195 VAL A N 1
ATOM 1576 C CA . VAL A 1 195 ? 0.779 -25.464 3.421 1.00 42.50 195 VAL A CA 1
ATOM 1577 C C . VAL A 1 195 ? 0.008 -24.147 3.494 1.00 42.50 195 VAL A C 1
ATOM 1579 O O . VAL A 1 195 ? 0.014 -23.422 4.486 1.00 42.50 195 VAL A O 1
ATOM 1582 N N . TRP A 1 196 ? -0.645 -23.813 2.381 1.00 48.66 196 TRP A N 1
ATOM 1583 C CA . TRP A 1 196 ? -1.441 -22.591 2.187 1.00 48.66 196 TRP A CA 1
ATOM 1584 C C . TRP A 1 196 ? -2.915 -22.734 2.605 1.00 48.66 196 TRP A C 1
ATOM 1586 O O . TRP A 1 196 ? -3.719 -21.835 2.363 1.00 48.66 196 TRP A O 1
ATOM 1596 N N . ALA A 1 197 ? -3.285 -23.839 3.251 1.00 42.50 197 ALA A N 1
ATOM 1597 C CA . ALA A 1 197 ? -4.673 -24.190 3.529 1.00 42.50 197 ALA A CA 1
ATOM 1598 C C . ALA A 1 197 ? -4.987 -24.215 5.031 1.00 42.50 197 ALA A C 1
ATOM 1600 O O . ALA A 1 197 ? -5.387 -25.255 5.534 1.00 42.50 197 ALA A O 1
ATOM 1601 N N . ASP A 1 198 ? -4.825 -23.098 5.751 1.00 42.50 198 ASP A N 1
ATOM 1602 C CA . ASP A 1 198 ? -5.498 -22.971 7.055 1.00 42.50 198 ASP A CA 1
ATOM 1603 C C . ASP A 1 198 ? -5.648 -21.520 7.541 1.00 42.50 198 ASP A C 1
ATOM 1605 O O . ASP A 1 198 ? -4.923 -21.041 8.407 1.00 42.50 198 ASP A O 1
ATOM 1609 N N . ASN A 1 199 ? -6.567 -20.765 6.935 1.00 43.09 199 ASN A N 1
ATOM 1610 C CA . ASN A 1 199 ? -7.227 -19.660 7.637 1.00 43.09 199 ASN A CA 1
ATOM 1611 C C . ASN A 1 199 ? -8.569 -19.363 6.961 1.00 43.09 199 ASN A C 1
ATOM 1613 O O . ASN A 1 199 ? -8.640 -18.716 5.915 1.00 43.09 199 ASN A O 1
ATOM 1617 N N . LYS A 1 200 ? -9.640 -19.902 7.547 1.00 45.88 200 LYS A N 1
ATOM 1618 C CA . LYS A 1 200 ? -11.007 -19.886 7.006 1.00 45.88 200 LYS A CA 1
ATOM 1619 C C . LYS A 1 200 ? -11.820 -18.622 7.324 1.00 45.88 200 LYS A C 1
ATOM 1621 O O . LYS A 1 200 ? -12.978 -18.572 6.931 1.00 45.88 200 LYS A O 1
ATOM 1626 N N . GLU A 1 201 ? -11.275 -17.612 8.005 1.00 52.72 201 GLU A N 1
ATOM 1627 C CA . GLU A 1 201 ? -12.145 -16.618 8.667 1.00 52.72 201 GLU A CA 1
ATOM 1628 C C . GLU A 1 201 ? -12.196 -15.191 8.106 1.00 52.72 201 GLU A C 1
ATOM 1630 O O . GLU A 1 201 ? -13.001 -14.402 8.590 1.00 52.72 201 GLU A O 1
ATOM 1635 N N . THR A 1 202 ? -11.471 -14.823 7.049 1.00 53.19 202 THR A N 1
ATOM 1636 C CA . THR A 1 202 ? -11.582 -13.450 6.508 1.00 53.19 202 THR A CA 1
ATOM 1637 C C . THR A 1 202 ? -11.495 -13.413 4.990 1.00 53.19 202 THR A C 1
ATOM 1639 O O . THR A 1 202 ? -10.456 -13.092 4.415 1.00 53.19 202 THR A O 1
ATOM 1642 N N . TRP A 1 203 ? -12.591 -13.757 4.313 1.00 53.88 203 TRP A N 1
ATOM 1643 C CA . TRP A 1 203 ? -12.712 -13.566 2.867 1.00 53.88 203 TRP A CA 1
ATOM 1644 C C . TRP A 1 203 ? -13.486 -12.283 2.580 1.00 53.88 203 TRP A C 1
ATOM 1646 O O . TRP A 1 203 ? -14.626 -12.114 3.012 1.00 53.88 203 TRP A O 1
ATOM 1656 N N . SER A 1 204 ? -12.892 -11.375 1.811 1.00 62.12 204 SER A N 1
ATOM 1657 C CA . SER A 1 204 ? -13.649 -10.296 1.186 1.00 62.12 204 SER A CA 1
ATOM 1658 C C . SER A 1 204 ? -14.606 -10.872 0.142 1.00 62.12 204 SER A C 1
ATOM 1660 O O . SER A 1 204 ? -14.361 -11.917 -0.461 1.00 62.12 204 SER A O 1
ATOM 1662 N N . ARG A 1 205 ? -15.709 -10.167 -0.114 1.00 61.09 205 ARG A N 1
ATOM 1663 C CA . ARG A 1 205 ? -16.775 -10.653 -0.997 1.00 61.09 205 ARG A CA 1
ATOM 1664 C C . ARG A 1 205 ? -16.291 -11.033 -2.401 1.00 61.09 205 ARG A C 1
ATOM 1666 O O . ARG A 1 205 ? -16.729 -12.049 -2.919 1.00 61.09 205 ARG A O 1
ATOM 1673 N N . ARG A 1 206 ? -15.370 -10.269 -3.000 1.00 59.53 206 ARG A N 1
ATOM 1674 C CA . ARG A 1 206 ? -14.809 -10.604 -4.322 1.00 59.53 206 ARG A CA 1
ATOM 1675 C C . ARG A 1 206 ? -13.942 -11.859 -4.286 1.00 59.53 206 ARG A C 1
ATOM 1677 O O . ARG A 1 206 ? -13.959 -12.618 -5.242 1.00 59.53 206 ARG A O 1
ATOM 1684 N N . GLN A 1 207 ? -13.224 -12.093 -3.190 1.00 70.00 207 GLN A N 1
ATOM 1685 C CA . GLN A 1 207 ? -12.459 -13.327 -2.993 1.00 70.00 207 GLN A CA 1
ATOM 1686 C C . GLN A 1 207 ? -13.406 -14.519 -2.791 1.00 70.00 207 GLN A C 1
ATOM 1688 O O . GLN A 1 207 ? -13.161 -15.584 -3.345 1.00 70.00 207 GLN A O 1
ATOM 1693 N N . ALA A 1 208 ? -14.523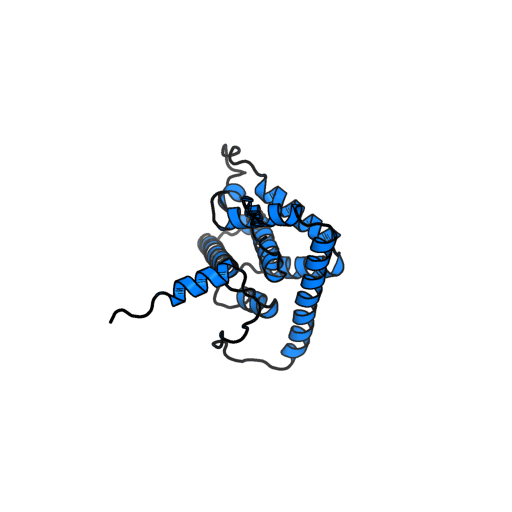 -14.328 -2.079 1.00 69.69 208 ALA A N 1
ATOM 1694 C CA . ALA A 1 208 ? -15.567 -15.343 -1.949 1.00 69.69 208 ALA A CA 1
ATOM 1695 C C . ALA A 1 208 ? -16.258 -15.639 -3.294 1.00 69.69 208 ALA A C 1
ATOM 1697 O O . ALA A 1 208 ? -16.442 -16.799 -3.640 1.00 69.69 208 ALA A O 1
ATOM 1698 N N . GLU A 1 209 ? -16.587 -14.611 -4.083 1.00 69.00 209 GLU A N 1
ATOM 1699 C CA . GLU A 1 209 ? -17.153 -14.760 -5.431 1.00 69.00 209 GLU A CA 1
ATOM 1700 C C . GLU A 1 209 ? -16.171 -15.468 -6.378 1.00 69.00 209 GLU A C 1
ATOM 1702 O O . GLU A 1 209 ? -16.574 -16.380 -7.096 1.00 69.00 209 GLU A O 1
ATOM 1707 N N . LEU A 1 210 ? -14.881 -15.113 -6.341 1.00 71.81 210 LEU A N 1
ATOM 1708 C CA . LEU A 1 210 ? -13.847 -15.774 -7.140 1.00 71.81 210 LEU A CA 1
ATOM 1709 C C . LEU A 1 210 ? -13.675 -17.240 -6.719 1.00 71.81 210 LEU A C 1
ATOM 1711 O O . LEU A 1 210 ? -13.597 -18.115 -7.575 1.00 71.81 210 LEU A O 1
ATOM 1715 N N . PHE A 1 211 ? -13.686 -17.528 -5.415 1.00 70.75 211 PHE A N 1
ATOM 1716 C CA . PHE A 1 211 ? -13.628 -18.894 -4.894 1.00 70.75 211 PHE A CA 1
ATOM 1717 C C . PHE A 1 211 ? -14.821 -19.733 -5.366 1.00 70.75 211 PHE A C 1
ATOM 1719 O O . PHE A 1 211 ? -14.618 -20.826 -5.887 1.00 70.75 211 PHE A O 1
ATOM 1726 N N . ILE A 1 212 ? -16.047 -19.206 -5.253 1.00 75.88 212 ILE A N 1
ATOM 1727 C CA . ILE A 1 212 ? -17.266 -19.873 -5.738 1.00 75.88 212 ILE A CA 1
ATOM 1728 C C . ILE A 1 212 ? -17.169 -20.125 -7.248 1.00 75.88 212 ILE A C 1
ATOM 1730 O O . ILE A 1 212 ? -17.386 -21.247 -7.689 1.00 75.88 212 ILE A O 1
ATOM 1734 N N . ALA A 1 213 ? -16.743 -19.129 -8.030 1.00 71.94 213 ALA A N 1
ATOM 1735 C CA . ALA A 1 213 ? -16.572 -19.271 -9.476 1.00 71.94 213 ALA A CA 1
ATOM 1736 C C . ALA A 1 213 ? -15.508 -20.315 -9.863 1.00 71.94 213 ALA A C 1
ATOM 1738 O O . ALA A 1 213 ? -15.622 -20.950 -10.906 1.00 71.94 213 ALA A O 1
ATOM 1739 N N . THR A 1 214 ? -14.481 -20.514 -9.030 1.00 66.81 214 THR A N 1
ATOM 1740 C CA . THR A 1 214 ? -13.452 -21.542 -9.267 1.00 66.81 214 THR A CA 1
ATOM 1741 C C . THR A 1 214 ? -13.930 -22.940 -8.850 1.00 66.81 214 THR A C 1
ATOM 1743 O O . THR A 1 214 ? -13.469 -23.934 -9.403 1.00 66.81 214 THR A O 1
ATOM 1746 N N . GLN A 1 215 ? -14.857 -23.031 -7.890 1.00 62.56 215 GLN A N 1
ATOM 1747 C CA . GLN A 1 215 ? -15.461 -24.290 -7.429 1.00 62.56 215 GLN A CA 1
ATOM 1748 C C . GLN A 1 215 ? -16.586 -24.783 -8.356 1.00 62.56 215 GLN A C 1
ATOM 1750 O O . GLN A 1 215 ? -16.816 -25.986 -8.434 1.00 62.56 215 GLN A O 1
ATOM 1755 N N . ASP A 1 216 ? -17.232 -23.880 -9.102 1.00 51.78 216 ASP A N 1
ATOM 1756 C CA . ASP A 1 216 ? -18.283 -24.183 -10.092 1.00 51.78 216 ASP A CA 1
ATOM 1757 C C . ASP A 1 216 ? -17.753 -24.772 -11.419 1.00 51.78 216 ASP A C 1
ATOM 1759 O O . ASP A 1 216 ? -18.519 -24.996 -12.357 1.00 51.78 216 ASP A O 1
ATOM 1763 N N . HIS A 1 217 ? -16.461 -25.113 -11.489 1.00 54.41 217 HIS A N 1
ATOM 1764 C CA . HIS A 1 217 ? -15.911 -26.004 -12.514 1.00 54.41 217 HIS A CA 1
ATOM 1765 C C . HIS A 1 217 ? -15.595 -27.409 -11.957 1.00 54.41 217 HIS A C 1
ATOM 1767 O O . HIS A 1 217 ? -14.425 -27.787 -11.854 1.00 54.41 217 HIS A O 1
ATOM 1773 N N . PRO A 1 218 ? -16.602 -28.244 -11.637 1.00 51.62 218 PRO A N 1
ATOM 1774 C CA . PRO A 1 218 ? -16.397 -29.675 -11.526 1.00 51.62 218 PRO A CA 1
ATOM 1775 C C . PRO A 1 218 ? -16.415 -30.308 -12.928 1.00 51.62 218 PRO A C 1
ATOM 1777 O O . PRO A 1 218 ? -17.425 -30.311 -13.622 1.00 51.62 218 PRO A O 1
ATOM 1780 N N . VAL A 1 219 ? -15.246 -30.808 -13.336 1.00 54.94 219 VAL A N 1
ATOM 1781 C CA . VAL A 1 219 ? -15.007 -32.025 -14.135 1.00 54.94 219 VAL A CA 1
ATOM 1782 C C . VAL A 1 219 ? -16.168 -32.479 -15.042 1.00 54.94 219 VAL A C 1
ATOM 1784 O O . VAL A 1 219 ? -17.026 -33.254 -14.630 1.00 54.94 219 VAL A O 1
ATOM 1787 N N . THR A 1 220 ? -16.127 -32.098 -16.321 1.00 49.62 220 THR A N 1
ATOM 1788 C CA . THR A 1 220 ? -16.642 -32.962 -17.394 1.00 49.62 220 THR A CA 1
ATOM 1789 C C . THR A 1 220 ? -15.491 -33.831 -17.886 1.00 49.62 220 THR A C 1
ATOM 1791 O O . THR A 1 220 ? -14.695 -33.387 -18.712 1.00 49.62 220 THR A O 1
ATOM 1794 N N . ASN A 1 221 ? -15.387 -35.037 -17.340 1.00 42.31 221 ASN A N 1
ATOM 1795 C CA . ASN A 1 221 ? -14.720 -36.181 -17.958 1.00 42.31 221 ASN A CA 1
ATOM 1796 C C . ASN A 1 221 ? -15.547 -37.422 -17.642 1.00 42.31 221 ASN A C 1
ATOM 1798 O O . ASN A 1 221 ? -15.906 -37.577 -16.453 1.00 42.31 221 ASN A O 1
#